Protein AF-A0A803MM79-F1 (afdb_monomer_lite)

pLDDT: mean 75.88, std 15.66, range [36.75, 95.38]

Secondary structure (DSSP, 8-state):
-EEE--THHHHHHTTT--TT--EEEESPPEEEPPGGG--SS-SEEEEP-TT-EEEE---S-PPPPP-PPPGGG--TT--TT--EEEEEEEEEEPPPEEEE-TTS-EEEE-EEEEE-SS-SSPEEEE--TT---HHHHT-SSS-EEEEEEEEEEE-BTBSEEE--TT-EEESS--SHHHHHHHHHHHHTHHHHHHHHHHHHHHHS--S------HHHHHHHHSS--HHHHHHHHTTS---EEE-----B-TTS-B---EEEE-

Sequence (262 aa):
MKGTLFENQIKEYGDIFQKDNVYQISNAPLEPVNPKYKDRDGECSIRFGGRTMVQPVTTEIVPNKVHYVPLASVSYESDPDDRYDILGLVLFISDIITITTEHGIEHPVRDISVIDHSANDCLYMDDLTKNKDSKLLSWKTEPVIAGFLGLRVATNRGFTLSSNLSTSIDTNPTGEEFIVFQDWVMANQTELESKIIQLLNTKNPTAEKSILTIEQVINRKGTLDFGSIARVLSSNDFYVAVGPSYILTKKQVLSWVLKDVS

Foldseek 3Di:
DAEDADDVRCVVCVVVDDPFFDKDKPPWDWDADDPVPDLDDDGIYTYDDPVIDIDTDDDPDGPPDDDADAPVPDDLPDDQSDFHKHWWKWLDKADW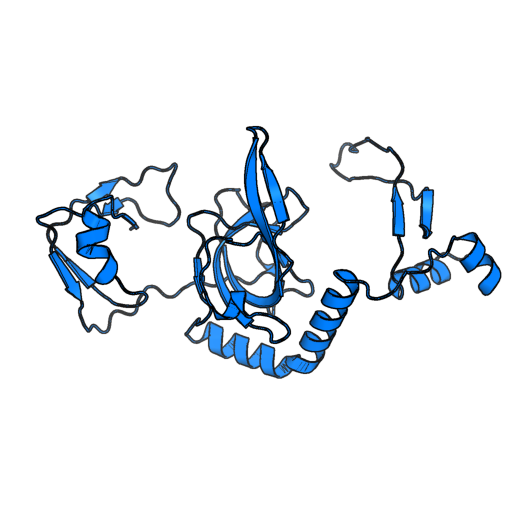DWDADPVRDIDTWIWTWTHFPRDPGTAIEIDDPVDPDVCVVPDDGDIFTKIKTGWGFDCPPHTHTYDDPPIDIGRDDDDDVVVVRVVVCVVCVVVSSVVSVVVCCVNPVPDPPDQQWPVNVCVPPPDDDPVVVVVDVVVDDKDFDWDPDPDCDPVSDDDTDGPTID

InterPro domains:
  IPR012340 Nucleic acid-binding, OB-fold [G3DSA:2.40.50.140] (1-59)
  IPR012340 Nucleic acid-binding, OB-fold [G3DSA:2.40.50.140] (60-196)
  IPR012340 Nucleic acid-binding, OB-fold [SSF50249] (67-188)

Radius of gyration: 24.01 Å; chains: 1; bounding box: 65×35×63 Å

Structure (mmCIF, N/CA/C/O backbone):
data_AF-A0A803MM79-F1
#
_entry.id   AF-A0A803MM79-F1
#
loop_
_atom_site.group_PDB
_atom_site.id
_atom_site.type_symbol
_atom_site.label_atom_id
_atom_site.label_alt_id
_atom_site.label_comp_id
_atom_site.label_asym_id
_atom_site.label_entity_id
_atom_site.label_seq_id
_atom_site.pdbx_PDB_ins_code
_atom_site.Cartn_x
_atom_site.Cartn_y
_atom_site.Cartn_z
_atom_site.occupancy
_atom_site.B_iso_or_equiv
_atom_site.auth_seq_id
_atom_site.auth_comp_id
_atom_site.auth_asym_id
_atom_site.auth_atom_id
_atom_site.pdbx_PDB_model_num
ATOM 1 N N . MET A 1 1 ? 10.712 7.213 -14.900 1.00 72.88 1 MET A N 1
ATOM 2 C CA . MET A 1 1 ? 10.859 6.329 -16.088 1.00 72.88 1 MET A CA 1
ATOM 3 C C . MET A 1 1 ? 10.417 4.926 -15.693 1.00 72.88 1 MET A C 1
ATOM 5 O O . MET A 1 1 ? 10.753 4.505 -14.593 1.00 72.88 1 MET A O 1
ATOM 9 N N . LYS A 1 2 ? 9.652 4.226 -16.539 1.00 78.94 2 LYS A N 1
ATOM 10 C CA . LYS A 1 2 ? 9.082 2.894 -16.246 1.00 78.94 2 LYS A CA 1
ATOM 11 C C . LYS A 1 2 ? 9.658 1.834 -17.184 1.00 78.94 2 LYS A C 1
ATOM 13 O O . LYS A 1 2 ? 9.694 2.062 -18.384 1.00 78.94 2 LYS A O 1
ATOM 18 N N . GLY A 1 3 ? 10.081 0.682 -16.671 1.00 82.75 3 GLY A N 1
ATOM 19 C CA . GLY A 1 3 ? 10.447 -0.480 -17.492 1.00 82.75 3 GLY A CA 1
ATOM 20 C C . GLY A 1 3 ? 9.309 -1.495 -17.534 1.00 82.75 3 GLY A C 1
ATOM 21 O O . GLY A 1 3 ? 8.605 -1.669 -16.540 1.00 82.75 3 GLY A O 1
ATOM 22 N N . THR A 1 4 ? 9.084 -2.162 -18.665 1.00 81.88 4 THR A N 1
ATOM 23 C CA . THR A 1 4 ? 8.097 -3.253 -18.747 1.00 81.88 4 THR A CA 1
ATOM 24 C C . THR A 1 4 ? 8.653 -4.415 -19.561 1.00 81.88 4 THR A C 1
ATOM 26 O O . THR A 1 4 ? 9.202 -4.211 -20.641 1.00 81.88 4 THR A O 1
ATOM 29 N N . LEU A 1 5 ? 8.513 -5.627 -19.019 1.00 84.81 5 LEU A N 1
ATOM 30 C CA . LEU A 1 5 ? 8.921 -6.880 -19.651 1.00 84.81 5 LEU A CA 1
ATOM 31 C C . LEU A 1 5 ? 7.683 -7.633 -20.142 1.00 84.81 5 LEU A C 1
ATOM 33 O O . LEU A 1 5 ? 6.706 -7.765 -19.406 1.00 84.81 5 LEU A O 1
ATOM 37 N N . PHE A 1 6 ? 7.743 -8.161 -21.361 1.00 83.12 6 PHE A N 1
ATOM 38 C CA . PHE A 1 6 ? 6.670 -8.943 -21.975 1.00 83.12 6 PHE A CA 1
ATOM 39 C C . PHE A 1 6 ? 7.152 -10.343 -22.355 1.00 83.12 6 PHE A C 1
ATOM 41 O O . PHE A 1 6 ? 8.256 -10.504 -22.868 1.00 83.12 6 PHE A O 1
ATOM 48 N N . GLU A 1 7 ? 6.304 -11.349 -22.134 1.00 87.81 7 GLU A N 1
ATOM 49 C CA . GLU A 1 7 ? 6.454 -12.717 -22.652 1.00 87.81 7 GLU A CA 1
ATOM 50 C C . GLU A 1 7 ? 7.871 -13.312 -22.506 1.00 87.81 7 GLU A C 1
ATOM 52 O O . GLU A 1 7 ? 8.287 -13.702 -21.414 1.00 87.81 7 GLU A O 1
ATOM 57 N N . ASN A 1 8 ? 8.617 -13.405 -23.610 1.00 85.56 8 ASN A N 1
ATOM 58 C CA . ASN A 1 8 ? 9.969 -13.951 -23.668 1.00 85.56 8 ASN A CA 1
ATOM 59 C C . ASN A 1 8 ? 10.974 -13.139 -22.839 1.00 85.56 8 ASN A C 1
ATOM 61 O O . ASN A 1 8 ? 11.875 -13.726 -22.249 1.00 85.56 8 ASN A O 1
ATOM 65 N N . GLN A 1 9 ? 10.780 -11.827 -22.719 1.00 84.44 9 GLN A N 1
ATOM 66 C CA . GLN A 1 9 ? 11.635 -10.946 -21.920 1.00 84.44 9 GLN A CA 1
ATOM 67 C C . GLN A 1 9 ? 11.520 -11.251 -20.425 1.00 84.44 9 GLN A C 1
ATOM 69 O O . GLN A 1 9 ? 12.486 -11.086 -19.692 1.00 84.44 9 GLN A O 1
ATOM 74 N N . ILE A 1 10 ? 10.358 -11.724 -19.959 1.00 85.94 10 ILE A N 1
ATOM 75 C CA . ILE A 1 10 ? 10.185 -12.137 -18.559 1.00 85.94 10 ILE A CA 1
ATOM 76 C C . ILE A 1 10 ? 11.062 -13.357 -18.274 1.00 85.94 10 ILE A C 1
ATOM 78 O O . ILE A 1 10 ? 11.706 -13.417 -17.237 1.00 85.94 10 ILE A O 1
ATOM 82 N N . LYS A 1 11 ? 11.131 -14.311 -19.210 1.00 84.50 11 LYS A N 1
ATOM 83 C CA . LYS A 1 11 ? 11.992 -15.494 -19.064 1.00 84.50 11 LYS A CA 1
ATOM 84 C C . LYS A 1 11 ? 13.478 -15.144 -19.122 1.00 84.50 11 LYS A C 1
ATOM 86 O O . LYS A 1 11 ? 14.277 -15.808 -18.481 1.00 84.50 11 LYS A O 1
ATOM 91 N N . GLU A 1 12 ? 13.839 -14.141 -19.916 1.00 85.50 12 GLU A N 1
ATOM 92 C CA . GLU A 1 12 ? 15.232 -13.741 -20.131 1.00 85.50 12 GLU A CA 1
ATOM 93 C C . GLU A 1 12 ? 15.771 -12.836 -19.014 1.00 85.50 12 GLU A C 1
ATOM 95 O O . GLU A 1 12 ? 16.901 -13.015 -18.569 1.00 85.50 12 GLU A O 1
ATOM 100 N N . TYR A 1 13 ? 14.962 -11.886 -18.537 1.00 85.44 13 TYR A N 1
ATOM 101 C CA . TYR A 1 13 ? 15.395 -10.851 -17.593 1.00 85.44 13 TYR A CA 1
ATOM 102 C C . TYR A 1 13 ? 14.719 -10.926 -16.219 1.00 85.44 13 TYR A C 1
ATOM 104 O O . TYR A 1 13 ? 15.138 -10.214 -15.307 1.00 85.44 13 TYR A O 1
ATOM 112 N N . GLY A 1 14 ? 13.679 -11.746 -16.047 1.00 82.31 14 GLY A N 1
ATOM 113 C CA . GLY A 1 14 ? 12.864 -11.767 -14.828 1.00 82.31 14 GLY A CA 1
ATOM 114 C C . GLY A 1 14 ? 13.661 -12.083 -13.566 1.00 82.31 14 GLY A C 1
ATOM 115 O O . GLY A 1 14 ? 13.472 -11.417 -12.555 1.00 82.31 14 GLY A O 1
ATOM 116 N N . ASP A 1 15 ? 14.605 -13.020 -13.651 1.00 85.00 15 ASP A N 1
ATOM 117 C CA . ASP A 1 15 ? 15.450 -13.412 -12.513 1.00 85.00 15 ASP A CA 1
ATOM 118 C C . ASP A 1 15 ? 16.635 -12.453 -12.283 1.00 85.00 15 ASP A C 1
ATOM 120 O O . ASP A 1 15 ? 17.291 -12.503 -11.241 1.00 85.00 15 ASP A O 1
ATOM 124 N N . ILE A 1 16 ? 16.926 -11.574 -13.252 1.00 86.81 16 ILE A N 1
ATOM 125 C CA . ILE A 1 16 ? 18.037 -10.615 -13.178 1.00 86.81 16 ILE A CA 1
ATOM 126 C C . ILE A 1 16 ? 17.652 -9.426 -12.302 1.00 86.81 16 ILE A C 1
ATOM 128 O O . ILE A 1 16 ? 18.465 -8.969 -11.495 1.00 86.81 16 ILE A O 1
ATOM 132 N N . PHE A 1 17 ? 16.431 -8.912 -12.469 1.00 86.88 17 PHE A N 1
ATOM 133 C CA . PHE A 1 17 ? 15.947 -7.751 -11.732 1.00 86.88 17 PHE A CA 1
ATOM 134 C C . PHE A 1 17 ? 15.503 -8.138 -10.325 1.00 86.88 17 PHE A C 1
ATOM 136 O O . PHE A 1 17 ? 14.485 -8.791 -10.118 1.00 86.88 17 PHE A O 1
ATOM 143 N N . GLN A 1 18 ? 16.263 -7.669 -9.347 1.00 82.75 18 GLN A N 1
ATOM 144 C CA . GLN A 1 18 ? 15.988 -7.802 -7.930 1.00 82.75 18 GLN A CA 1
ATOM 145 C C . GLN A 1 18 ? 15.703 -6.417 -7.362 1.00 82.75 18 GLN A C 1
ATOM 147 O O . GLN A 1 18 ? 16.264 -5.411 -7.806 1.00 82.75 18 GLN A O 1
ATOM 152 N N . LYS A 1 19 ? 14.795 -6.378 -6.388 1.00 76.31 19 LYS A N 1
ATOM 153 C CA . LYS A 1 19 ? 14.423 -5.151 -5.689 1.00 76.31 19 LYS A CA 1
ATOM 154 C C . LYS A 1 19 ? 15.668 -4.508 -5.058 1.00 76.31 19 LYS A C 1
ATOM 156 O O . LYS A 1 19 ? 16.557 -5.219 -4.603 1.00 76.31 19 LYS A O 1
ATOM 161 N N . ASP A 1 20 ? 15.713 -3.177 -5.067 1.00 74.50 20 ASP A N 1
ATOM 162 C CA . ASP A 1 20 ? 16.748 -2.330 -4.449 1.00 74.50 20 ASP A CA 1
ATOM 163 C C . ASP A 1 20 ? 18.176 -2.476 -5.015 1.00 74.50 20 ASP A C 1
ATOM 165 O O . ASP A 1 20 ? 19.094 -1.790 -4.568 1.00 74.50 20 ASP A O 1
ATOM 169 N N . ASN A 1 21 ? 18.363 -3.282 -6.064 1.00 81.75 21 ASN A N 1
ATOM 170 C CA . ASN A 1 21 ? 19.621 -3.366 -6.796 1.00 81.75 21 ASN A CA 1
ATOM 171 C C . ASN A 1 21 ? 19.707 -2.311 -7.906 1.00 81.75 21 ASN A C 1
ATOM 173 O O . ASN A 1 21 ? 18.706 -1.906 -8.504 1.00 81.75 21 ASN A O 1
ATOM 177 N N . VAL A 1 22 ? 20.936 -1.910 -8.232 1.00 86.00 22 VAL A N 1
ATOM 178 C CA . VAL A 1 22 ? 21.214 -0.954 -9.307 1.00 86.00 22 VAL A CA 1
ATOM 179 C C . VAL A 1 22 ? 21.754 -1.679 -10.533 1.00 86.00 22 VAL A C 1
ATOM 181 O O . VAL A 1 22 ? 22.619 -2.551 -10.436 1.00 86.00 22 VAL A O 1
ATOM 184 N N . TYR A 1 23 ? 21.241 -1.300 -11.703 1.00 88.81 23 TYR A N 1
ATOM 185 C CA . TYR A 1 23 ? 21.572 -1.931 -12.975 1.00 88.81 23 TYR A CA 1
ATOM 186 C C . TYR A 1 23 ? 22.032 -0.898 -13.995 1.00 88.81 23 TYR A C 1
ATOM 188 O O . TYR A 1 23 ? 21.379 0.126 -14.202 1.00 88.81 23 TYR A O 1
ATOM 196 N N . GLN A 1 24 ? 23.115 -1.209 -14.699 1.00 89.44 24 GLN A N 1
ATOM 197 C CA . GLN A 1 24 ? 23.455 -0.546 -15.946 1.00 89.44 24 GLN A CA 1
ATOM 198 C C . GLN A 1 24 ? 22.663 -1.204 -17.076 1.00 89.44 24 GLN A C 1
ATOM 200 O O . GLN A 1 24 ? 22.817 -2.394 -17.355 1.00 89.44 24 GLN A O 1
ATOM 205 N N . ILE A 1 25 ? 21.817 -0.411 -17.733 1.00 90.38 25 ILE A N 1
ATOM 206 C CA . ILE A 1 25 ? 21.012 -0.838 -18.879 1.00 90.38 25 ILE A CA 1
ATOM 207 C C . ILE A 1 25 ? 21.552 -0.141 -20.129 1.00 90.38 25 ILE A C 1
ATOM 209 O O . ILE A 1 25 ? 21.710 1.077 -20.152 1.00 90.38 25 ILE A O 1
ATOM 213 N N . SER A 1 26 ? 21.861 -0.907 -21.173 1.00 91.88 26 SER A N 1
ATOM 214 C CA . SER A 1 26 ? 22.383 -0.402 -22.450 1.00 91.88 26 SER A CA 1
ATOM 215 C C . SER A 1 26 ? 21.581 -0.949 -23.626 1.00 91.88 26 SER A C 1
ATOM 217 O O . SER A 1 26 ? 21.074 -2.067 -23.568 1.00 91.88 26 SER A O 1
ATOM 219 N N . ASN A 1 27 ? 21.492 -0.177 -24.715 1.00 91.56 27 ASN A N 1
ATOM 220 C CA . ASN A 1 27 ? 20.797 -0.556 -25.956 1.00 91.56 27 ASN A CA 1
ATOM 221 C C . ASN A 1 27 ? 19.306 -0.911 -25.767 1.00 91.56 27 ASN A C 1
ATOM 223 O O . ASN A 1 27 ? 18.778 -1.795 -26.446 1.00 91.56 27 ASN A O 1
ATOM 227 N N . ALA A 1 28 ? 18.626 -0.243 -24.834 1.00 90.38 28 ALA A N 1
ATOM 228 C CA . ALA A 1 28 ? 17.188 -0.380 -24.625 1.00 90.38 28 ALA A CA 1
ATOM 229 C C . ALA A 1 28 ? 16.444 0.802 -25.277 1.00 90.38 28 ALA A C 1
ATOM 231 O O . ALA A 1 28 ? 16.739 1.951 -24.935 1.00 90.38 28 ALA A O 1
ATOM 232 N N . PRO A 1 29 ? 15.518 0.567 -26.225 1.00 87.00 29 PRO A N 1
ATOM 233 C CA . PRO A 1 29 ? 14.700 1.630 -26.799 1.00 87.00 29 PRO A CA 1
ATOM 234 C C . PRO A 1 29 ? 13.832 2.329 -25.745 1.00 87.00 29 PRO A C 1
ATOM 236 O O . PRO A 1 29 ? 13.281 1.678 -24.854 1.00 87.00 29 PRO A O 1
ATOM 239 N N . LEU A 1 30 ? 13.673 3.647 -25.895 1.00 89.31 30 LEU A N 1
ATOM 240 C CA . LEU A 1 30 ? 12.737 4.450 -25.111 1.00 89.31 30 LEU A CA 1
ATOM 241 C C . LEU A 1 30 ? 11.459 4.710 -25.914 1.00 89.31 30 LEU A C 1
ATOM 243 O O . LEU A 1 30 ? 11.523 5.084 -27.084 1.00 89.31 30 LEU A O 1
ATOM 247 N N . GLU A 1 31 ? 10.307 4.555 -25.269 1.00 87.81 31 GLU A N 1
ATOM 248 C CA . GLU A 1 31 ? 8.981 4.824 -25.834 1.00 87.81 31 GLU A CA 1
ATOM 249 C C . GLU A 1 31 ? 8.212 5.804 -24.934 1.00 87.81 31 GLU A C 1
ATOM 251 O O . GLU A 1 31 ? 8.363 5.746 -23.709 1.00 87.81 31 GLU A O 1
ATOM 256 N N . PRO A 1 32 ? 7.381 6.707 -25.485 1.00 85.69 32 PRO A N 1
ATOM 257 C CA . PRO A 1 32 ? 6.570 7.608 -24.672 1.00 85.69 32 PRO A CA 1
ATOM 258 C C . PRO A 1 32 ? 5.604 6.819 -23.781 1.00 85.69 32 PRO A C 1
ATOM 260 O O . PRO A 1 32 ? 5.007 5.830 -24.213 1.00 85.69 32 PRO A O 1
ATOM 263 N N . VAL A 1 33 ? 5.438 7.253 -22.529 1.00 83.31 33 VAL A N 1
ATOM 264 C CA . VAL A 1 33 ? 4.486 6.607 -21.613 1.00 83.31 33 VAL A CA 1
ATOM 265 C C . VAL A 1 33 ? 3.067 6.880 -22.097 1.00 83.31 33 VAL A C 1
ATOM 267 O O . VAL A 1 33 ? 2.679 8.029 -22.291 1.00 83.31 33 VAL A O 1
ATOM 270 N N . ASN A 1 34 ? 2.266 5.826 -22.254 1.00 80.62 34 ASN A N 1
ATOM 271 C CA . ASN A 1 34 ? 0.838 5.987 -22.495 1.00 80.62 34 ASN A CA 1
ATOM 272 C C . ASN A 1 34 ? 0.182 6.600 -21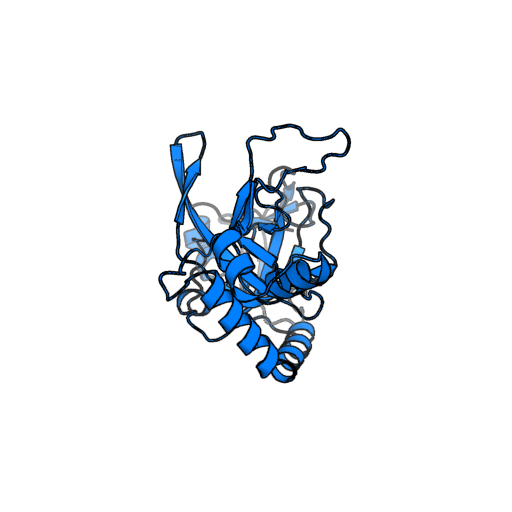.241 1.00 80.62 34 ASN A C 1
ATOM 274 O O . ASN A 1 34 ? 0.209 5.945 -20.193 1.00 80.62 34 ASN A O 1
ATOM 278 N N . PRO A 1 35 ? -0.445 7.791 -21.330 1.00 79.12 35 PRO A N 1
ATOM 279 C CA . PRO A 1 35 ? -1.041 8.465 -20.176 1.00 79.12 35 PRO A CA 1
ATOM 280 C C . PRO A 1 35 ? -2.038 7.593 -19.406 1.00 79.12 35 PRO A C 1
ATOM 282 O O . PRO A 1 35 ? -2.100 7.667 -18.186 1.00 79.12 35 PRO A O 1
ATOM 285 N N . LYS A 1 36 ? -2.751 6.692 -20.098 1.00 73.75 36 LYS A N 1
ATOM 286 C CA . LYS A 1 36 ? -3.722 5.768 -19.491 1.00 73.75 36 LYS A CA 1
ATOM 287 C C . LYS A 1 36 ? -3.093 4.765 -18.513 1.00 73.75 36 LYS A C 1
ATOM 289 O O . LYS A 1 36 ? -3.786 4.239 -17.649 1.00 73.75 36 LYS A O 1
ATOM 294 N N . TYR A 1 37 ? -1.805 4.463 -18.673 1.00 72.06 37 TYR A N 1
ATOM 295 C CA . TYR A 1 37 ? -1.073 3.478 -17.868 1.00 72.06 37 TYR A CA 1
ATOM 296 C C . TYR A 1 37 ? 0.082 4.108 -17.076 1.00 72.06 37 TYR A C 1
ATOM 298 O O . TYR A 1 37 ? 0.968 3.386 -16.599 1.00 72.06 37 TYR A O 1
ATOM 306 N N . LYS A 1 38 ? 0.089 5.444 -16.965 1.00 73.56 38 LYS A N 1
ATOM 307 C CA . LYS A 1 38 ? 1.055 6.192 -16.165 1.00 73.56 38 LYS A CA 1
ATOM 308 C C . LYS A 1 38 ? 0.701 6.020 -14.686 1.00 73.56 38 LYS A C 1
ATOM 310 O O . LYS A 1 38 ? -0.393 6.359 -14.254 1.00 73.56 38 LYS A O 1
ATOM 315 N N . ASP A 1 39 ? 1.630 5.461 -13.928 1.00 70.25 39 ASP A N 1
ATOM 316 C CA . ASP A 1 39 ? 1.526 5.213 -12.485 1.00 70.25 39 ASP A CA 1
ATOM 317 C C . ASP A 1 39 ? 2.558 6.004 -11.671 1.00 70.25 39 ASP A C 1
ATOM 319 O O . ASP A 1 39 ? 2.413 6.134 -10.460 1.00 70.25 39 ASP A O 1
ATOM 323 N N . ARG A 1 40 ? 3.589 6.547 -12.327 1.00 69.62 40 ARG A N 1
ATOM 324 C CA . ARG A 1 40 ? 4.622 7.401 -11.735 1.00 69.62 40 ARG A CA 1
ATOM 325 C C . ARG A 1 40 ? 5.057 8.484 -12.706 1.00 69.62 40 ARG A C 1
ATOM 327 O O . ARG A 1 40 ? 4.860 8.369 -13.919 1.00 69.62 40 ARG A O 1
ATOM 334 N N . ASP A 1 41 ? 5.716 9.509 -12.179 1.00 68.69 41 ASP A N 1
ATOM 335 C CA . ASP A 1 41 ? 6.294 10.552 -13.011 1.00 68.69 41 ASP A CA 1
ATOM 336 C C . ASP A 1 41 ? 7.422 10.048 -13.919 1.00 68.69 41 ASP A C 1
ATOM 338 O O . ASP A 1 41 ? 8.272 9.211 -13.584 1.00 68.69 41 ASP A O 1
ATOM 342 N N . GLY A 1 42 ? 7.372 10.539 -15.152 1.00 72.44 42 GLY A N 1
ATOM 343 C CA . GLY A 1 42 ? 8.232 10.111 -16.239 1.00 72.44 42 GLY A CA 1
ATOM 344 C C . GLY A 1 42 ? 7.549 10.266 -17.589 1.00 72.44 42 GLY A C 1
ATOM 345 O O . GLY A 1 42 ? 6.379 9.930 -17.756 1.00 72.44 42 GLY A O 1
ATOM 346 N N . GLU A 1 43 ? 8.313 10.762 -18.554 1.00 76.81 43 GLU A N 1
ATOM 347 C CA . GLU A 1 43 ? 7.843 11.011 -19.922 1.00 76.81 43 GLU A CA 1
ATOM 348 C C . GLU A 1 43 ? 8.046 9.793 -20.833 1.00 76.81 43 GLU A C 1
ATOM 350 O O . GLU A 1 43 ? 7.357 9.623 -21.838 1.00 76.81 43 GLU A O 1
ATOM 355 N N . CYS A 1 44 ? 8.974 8.910 -20.461 1.00 81.31 44 CYS A N 1
ATOM 356 C CA . CYS A 1 44 ? 9.356 7.745 -21.245 1.00 81.31 44 CYS A CA 1
ATOM 357 C C . CYS A 1 44 ? 9.396 6.448 -20.423 1.00 81.31 44 CYS A C 1
ATOM 359 O O . CYS A 1 44 ? 9.552 6.428 -19.193 1.00 81.31 44 CYS A O 1
ATOM 361 N N . SER A 1 45 ? 9.244 5.351 -21.156 1.00 83.75 45 SER A N 1
ATOM 362 C CA . SER A 1 45 ? 9.329 3.970 -20.712 1.00 83.75 45 SER A CA 1
ATOM 363 C C . SER A 1 4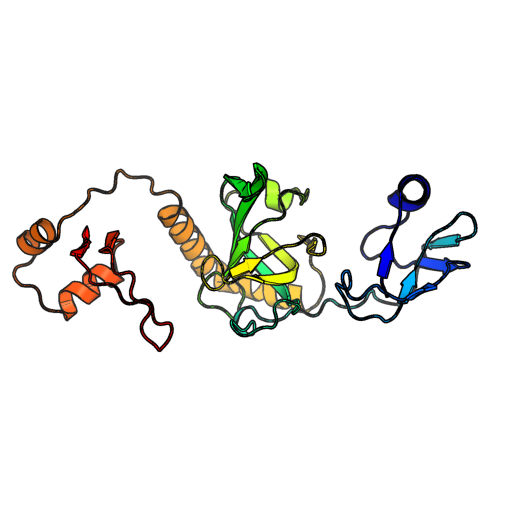5 ? 10.417 3.228 -21.482 1.00 83.75 45 SER A C 1
ATOM 365 O O . SER A 1 45 ? 10.723 3.577 -22.620 1.00 83.75 45 SER A O 1
ATOM 367 N N . ILE A 1 46 ? 11.017 2.221 -20.852 1.00 87.56 46 ILE A N 1
ATOM 368 C CA . ILE A 1 46 ? 12.038 1.366 -21.454 1.00 87.56 46 ILE A CA 1
ATOM 369 C C . ILE A 1 46 ? 11.369 0.103 -21.987 1.00 87.56 46 ILE A C 1
ATOM 371 O O . ILE A 1 46 ? 10.673 -0.596 -21.242 1.00 87.56 46 ILE A O 1
ATOM 375 N N . ARG A 1 47 ? 11.658 -0.229 -23.247 1.00 84.81 47 ARG A N 1
ATOM 376 C CA . ARG A 1 47 ? 11.374 -1.542 -23.824 1.00 84.81 47 ARG A CA 1
ATOM 377 C C . ARG A 1 47 ? 12.648 -2.382 -23.829 1.00 84.81 47 ARG A C 1
ATOM 379 O O . ARG A 1 47 ? 13.701 -1.928 -24.265 1.00 84.81 47 ARG A O 1
ATOM 386 N N . PHE A 1 48 ? 12.540 -3.623 -23.379 1.00 86.44 48 PHE A N 1
ATOM 387 C CA . PHE A 1 48 ? 13.636 -4.586 -23.430 1.00 86.44 48 PHE A CA 1
ATOM 388 C C . PHE A 1 48 ? 13.558 -5.384 -24.733 1.00 86.44 48 PHE A C 1
ATOM 390 O O . PHE A 1 48 ? 12.478 -5.598 -25.276 1.00 86.44 48 PHE A O 1
ATOM 397 N N . GLY A 1 49 ? 14.686 -5.807 -25.284 1.00 82.88 49 GLY A N 1
ATOM 398 C CA . GLY A 1 49 ? 14.721 -6.652 -26.477 1.00 82.88 49 GLY A CA 1
ATOM 399 C C . GLY A 1 49 ? 16.062 -7.358 -26.603 1.00 82.88 49 GLY A C 1
ATOM 400 O O . GLY A 1 49 ? 16.968 -7.074 -25.835 1.00 82.88 49 GLY A O 1
ATOM 401 N N . GLY A 1 50 ? 16.237 -8.221 -27.607 1.00 81.00 50 GLY A N 1
ATOM 402 C CA . GLY A 1 50 ? 17.422 -9.096 -27.707 1.00 81.00 50 GLY A CA 1
ATOM 403 C C . GLY A 1 50 ? 18.783 -8.403 -27.903 1.00 81.00 50 GLY A C 1
ATOM 404 O O . GLY A 1 50 ? 19.799 -9.072 -28.046 1.00 81.00 50 GLY A O 1
ATOM 405 N N . ARG A 1 51 ? 18.828 -7.067 -27.959 1.00 85.62 51 ARG A N 1
ATOM 406 C CA . ARG A 1 51 ? 20.068 -6.267 -27.953 1.00 85.62 51 ARG A CA 1
ATOM 407 C C . ARG A 1 51 ? 20.300 -5.527 -26.639 1.00 85.62 51 ARG A C 1
ATOM 409 O O . ARG A 1 51 ? 21.373 -4.953 -26.460 1.00 85.62 51 ARG A O 1
ATOM 416 N N . THR A 1 52 ? 19.303 -5.504 -25.761 1.00 90.06 52 THR A N 1
ATOM 417 C CA . THR A 1 52 ? 19.369 -4.836 -24.471 1.00 90.06 52 THR A CA 1
ATOM 418 C C . THR A 1 52 ? 20.303 -5.609 -23.557 1.00 90.06 52 THR A C 1
ATOM 420 O O . THR A 1 52 ? 20.128 -6.802 -23.320 1.00 90.06 52 THR A O 1
ATOM 423 N N . MET A 1 53 ? 21.301 -4.911 -23.034 1.00 88.06 53 MET A N 1
ATOM 424 C CA . MET A 1 53 ? 22.240 -5.458 -22.070 1.00 88.06 53 MET A CA 1
ATOM 425 C C . MET A 1 53 ? 21.885 -4.916 -20.690 1.00 88.06 53 MET A C 1
ATOM 427 O O . MET A 1 53 ? 21.745 -3.704 -20.526 1.00 88.06 53 MET A O 1
ATOM 431 N N . VAL A 1 54 ? 21.733 -5.814 -19.719 1.00 90.31 54 VAL A N 1
ATOM 432 C CA . VAL A 1 54 ? 21.441 -5.491 -18.319 1.00 90.31 54 VAL A CA 1
ATOM 433 C C . VAL A 1 54 ? 22.546 -6.097 -17.469 1.00 90.31 54 VAL A C 1
ATOM 435 O O . VAL A 1 54 ? 22.792 -7.299 -17.552 1.00 90.31 54 VAL A O 1
ATOM 438 N N . GLN A 1 55 ? 23.225 -5.274 -16.676 1.00 88.31 55 GLN A N 1
ATOM 439 C CA . GLN A 1 55 ? 24.286 -5.720 -15.776 1.00 88.31 55 GLN A CA 1
ATOM 440 C C . GLN A 1 55 ? 24.081 -5.108 -14.388 1.00 88.31 55 GLN A C 1
ATOM 442 O O . GLN A 1 55 ? 23.855 -3.899 -14.305 1.00 88.31 55 GLN A O 1
ATOM 447 N N . PRO A 1 56 ? 24.138 -5.898 -13.301 1.00 86.44 56 PRO A N 1
ATOM 448 C CA . PRO A 1 56 ? 24.130 -5.350 -11.952 1.00 86.44 56 PRO A CA 1
ATOM 449 C C . PRO A 1 56 ? 25.420 -4.561 -11.713 1.00 86.44 56 PRO A C 1
ATOM 451 O O . PRO A 1 56 ? 26.499 -4.978 -12.140 1.00 86.44 56 PRO A O 1
ATOM 454 N N . VAL A 1 57 ? 25.313 -3.424 -11.034 1.00 86.88 57 VAL A N 1
ATOM 455 C CA . VAL A 1 57 ? 26.453 -2.558 -10.726 1.00 86.88 57 VAL A CA 1
ATOM 456 C C . VAL A 1 57 ? 26.437 -2.206 -9.250 1.00 86.88 57 VAL A C 1
ATOM 458 O O . VAL A 1 57 ? 25.423 -1.764 -8.716 1.00 86.88 57 VAL A O 1
ATOM 461 N N . THR A 1 58 ? 27.589 -2.346 -8.602 1.00 79.75 58 THR A N 1
ATOM 462 C CA . THR A 1 58 ? 27.813 -1.784 -7.270 1.00 79.75 58 THR A CA 1
ATOM 463 C C . THR A 1 58 ? 28.158 -0.312 -7.435 1.00 79.75 58 THR A C 1
ATOM 465 O O . THR A 1 58 ? 29.205 0.032 -7.979 1.00 79.75 58 THR A O 1
ATOM 468 N N . THR A 1 59 ? 27.261 0.566 -7.008 1.00 73.56 59 THR A N 1
ATOM 469 C CA . THR A 1 59 ? 27.429 2.015 -7.120 1.00 73.56 59 THR A CA 1
ATOM 470 C C . THR A 1 59 ? 26.958 2.698 -5.843 1.00 73.56 59 THR A C 1
ATOM 472 O O . THR A 1 59 ? 26.166 2.136 -5.092 1.00 73.56 59 THR A O 1
ATOM 475 N N . GLU A 1 60 ? 27.450 3.911 -5.602 1.00 70.38 60 GLU A N 1
ATOM 476 C CA . GLU A 1 60 ? 26.974 4.791 -4.528 1.00 70.38 60 GLU A CA 1
ATOM 477 C C . GLU A 1 60 ? 25.604 5.413 -4.845 1.00 70.38 60 GLU A C 1
ATOM 479 O O . GLU A 1 60 ? 25.020 6.085 -3.996 1.00 70.38 60 GLU A O 1
ATOM 484 N N . ILE A 1 61 ? 25.078 5.211 -6.062 1.00 64.88 61 ILE A N 1
ATOM 485 C CA . ILE A 1 61 ? 23.730 5.650 -6.426 1.00 64.88 61 ILE A CA 1
ATOM 486 C C . ILE A 1 61 ? 22.730 4.856 -5.589 1.00 64.88 61 ILE A C 1
ATOM 488 O O . ILE A 1 61 ? 22.468 3.683 -5.844 1.00 64.88 61 ILE A O 1
ATOM 492 N N . VAL A 1 62 ? 22.157 5.520 -4.592 1.00 64.25 62 VAL A N 1
ATOM 493 C CA . VAL A 1 62 ? 21.072 4.968 -3.787 1.00 64.25 62 VAL A CA 1
ATOM 494 C C . VAL A 1 62 ? 19.802 4.958 -4.648 1.00 64.25 62 VAL A C 1
ATOM 496 O O . VAL A 1 62 ? 19.517 5.967 -5.305 1.00 64.25 62 VAL A O 1
ATOM 499 N N . PRO A 1 63 ? 19.036 3.850 -4.683 1.00 67.31 63 PRO A N 1
ATOM 500 C CA . PRO A 1 63 ? 17.710 3.834 -5.291 1.00 67.31 63 PRO A CA 1
ATOM 501 C C . PRO A 1 63 ? 16.871 5.022 -4.808 1.00 67.31 63 PRO A C 1
ATOM 503 O O . PRO A 1 63 ? 17.030 5.469 -3.672 1.00 67.31 63 PRO A O 1
ATOM 506 N N . ASN A 1 64 ? 15.981 5.540 -5.664 1.00 67.50 64 ASN A N 1
ATOM 507 C CA . ASN A 1 64 ? 15.116 6.662 -5.292 1.00 67.50 64 ASN A CA 1
ATOM 508 C C . ASN A 1 64 ? 14.453 6.386 -3.941 1.00 67.50 64 ASN A C 1
ATOM 510 O O . ASN A 1 64 ? 13.715 5.409 -3.799 1.00 67.50 64 ASN A O 1
ATOM 514 N N . LYS A 1 65 ? 14.730 7.261 -2.971 1.00 75.50 65 LYS A N 1
ATOM 515 C CA . LYS A 1 65 ? 14.125 7.190 -1.647 1.00 75.50 65 LYS A CA 1
ATOM 516 C C . LYS A 1 65 ? 12.607 7.270 -1.816 1.00 75.50 65 LYS A C 1
ATOM 518 O O . LYS A 1 65 ? 12.104 8.156 -2.505 1.00 75.50 65 LYS A O 1
ATOM 523 N N . VAL A 1 66 ? 11.895 6.325 -1.213 1.00 85.19 66 VAL A N 1
ATOM 524 C CA . VAL A 1 66 ? 10.435 6.386 -1.129 1.00 85.19 66 VAL A CA 1
ATOM 525 C C . VAL A 1 66 ? 10.053 7.596 -0.282 1.00 85.19 66 VAL A C 1
ATOM 527 O O . VAL A 1 66 ? 10.668 7.840 0.754 1.00 85.19 66 VAL A O 1
ATOM 530 N N . HIS A 1 67 ? 9.057 8.353 -0.732 1.00 88.19 67 HIS A N 1
ATOM 531 C CA . HIS A 1 67 ? 8.556 9.519 -0.016 1.00 88.19 67 HIS A CA 1
ATOM 532 C C . HIS A 1 67 ? 7.227 9.175 0.639 1.00 88.19 67 HIS A C 1
ATOM 534 O O . HIS A 1 67 ? 6.179 9.300 0.008 1.00 88.19 67 HIS A O 1
ATOM 540 N N . TYR A 1 68 ? 7.274 8.734 1.896 1.00 93.50 68 TYR A N 1
ATOM 541 C CA . TYR A 1 68 ? 6.054 8.428 2.626 1.00 93.50 68 TYR A CA 1
ATOM 542 C C . TYR A 1 68 ? 5.325 9.710 3.027 1.00 93.50 68 TYR A C 1
ATOM 544 O O . TYR A 1 68 ? 5.932 10.666 3.514 1.00 93.50 68 TYR A O 1
ATOM 552 N N . VAL A 1 69 ? 4.008 9.717 2.849 1.00 93.56 69 VAL A N 1
ATOM 553 C CA . VAL A 1 69 ? 3.134 10.773 3.356 1.00 93.56 69 VAL A CA 1
ATOM 554 C C . VAL A 1 69 ? 2.380 10.286 4.597 1.00 93.56 69 VAL A C 1
ATOM 556 O O . VAL A 1 69 ? 2.021 9.107 4.668 1.00 93.56 69 VAL A O 1
ATOM 559 N N . PRO A 1 70 ? 2.103 11.170 5.571 1.00 93.44 70 PRO A N 1
ATOM 560 C CA . PRO A 1 70 ? 1.256 10.824 6.707 1.00 93.44 70 PRO A CA 1
ATOM 561 C C . PRO A 1 70 ? -0.173 10.484 6.265 1.00 93.44 70 PRO A C 1
ATOM 563 O O . PRO A 1 70 ? -0.733 11.179 5.411 1.00 93.44 70 PRO A O 1
ATOM 566 N N . LEU A 1 71 ? -0.809 9.491 6.886 1.00 92.12 71 LEU A N 1
ATOM 567 C CA . LEU A 1 71 ? -2.207 9.119 6.629 1.00 92.12 71 LEU A CA 1
ATOM 568 C C . LEU A 1 71 ? -3.156 10.311 6.783 1.00 92.12 71 LEU A C 1
ATOM 570 O O . LEU A 1 71 ? -4.043 10.496 5.954 1.00 92.12 71 LEU A O 1
ATOM 574 N N . ALA A 1 72 ? -2.942 11.158 7.793 1.00 89.62 72 ALA A N 1
ATOM 575 C CA . ALA A 1 72 ? -3.767 12.342 8.031 1.00 89.62 72 ALA A CA 1
ATOM 576 C C . ALA A 1 72 ? -3.648 13.419 6.934 1.00 89.62 72 ALA A C 1
ATOM 578 O O . ALA A 1 72 ? -4.468 14.333 6.886 1.00 89.62 72 ALA A O 1
ATOM 579 N N . SER A 1 73 ? -2.630 13.338 6.069 1.00 89.75 73 SER A N 1
ATOM 580 C CA . SER A 1 73 ? -2.447 14.267 4.945 1.00 89.75 73 SER A CA 1
ATOM 581 C C . SER A 1 73 ? -3.202 13.851 3.680 1.00 89.75 73 SER A C 1
ATOM 583 O O . SER A 1 73 ? -3.346 14.656 2.760 1.00 89.75 73 SER A O 1
ATOM 585 N N . VAL A 1 74 ? -3.697 12.611 3.626 1.00 88.56 74 VAL A N 1
ATOM 586 C CA . VAL A 1 74 ? -4.480 12.120 2.492 1.00 88.56 74 VAL A CA 1
ATOM 587 C C . VAL A 1 74 ? -5.864 12.769 2.536 1.00 88.56 74 VAL A C 1
ATOM 589 O O . VAL A 1 74 ? -6.598 12.630 3.514 1.00 88.56 74 VAL A O 1
ATOM 592 N N . SER A 1 75 ? -6.226 13.488 1.473 1.00 84.31 75 SER A N 1
ATOM 593 C CA . SER A 1 75 ? -7.510 14.188 1.378 1.00 84.31 75 SER A CA 1
ATOM 594 C C . SER A 1 75 ? -8.606 13.288 0.810 1.00 84.31 75 SER A C 1
ATOM 596 O O . SER A 1 75 ? -8.367 12.456 -0.059 1.00 84.31 75 SER A O 1
ATOM 598 N N . TYR A 1 76 ? -9.851 13.486 1.243 1.00 78.62 76 TYR A N 1
ATOM 599 C CA . TYR A 1 76 ? -11.004 12.860 0.588 1.00 78.62 76 TYR A CA 1
ATOM 600 C C . TYR A 1 76 ? -11.334 13.511 -0.769 1.00 78.62 76 TYR A C 1
ATOM 602 O O . TYR A 1 76 ? -12.057 12.918 -1.565 1.00 78.62 76 TYR A O 1
ATOM 610 N N . GLU A 1 77 ? -10.822 14.722 -1.023 1.00 81.44 77 GLU A N 1
ATOM 611 C CA . GLU A 1 77 ? -10.995 15.479 -2.276 1.00 81.44 77 GLU A CA 1
ATOM 612 C C . GLU A 1 77 ? -9.866 15.233 -3.281 1.00 81.44 77 GLU A C 1
ATOM 614 O O . GLU A 1 77 ? -9.777 15.932 -4.289 1.00 81.44 77 GLU A O 1
ATOM 619 N N . SER A 1 78 ? -8.986 14.273 -2.993 1.00 82.00 78 SER A N 1
ATOM 620 C CA . SER A 1 78 ? -7.893 13.898 -3.882 1.00 82.00 78 SER A CA 1
ATOM 621 C C . SER A 1 78 ? -8.398 13.505 -5.264 1.00 82.00 78 SER A C 1
ATOM 623 O O . SER A 1 78 ? -9.468 12.900 -5.408 1.00 82.00 78 SER A O 1
ATOM 625 N N . ASP A 1 79 ? -7.602 13.822 -6.283 1.00 82.69 79 ASP A N 1
ATOM 626 C CA . ASP A 1 79 ? -7.894 13.375 -7.634 1.00 82.69 79 ASP A CA 1
ATOM 627 C C . ASP A 1 79 ? -7.872 11.840 -7.644 1.00 82.69 79 ASP A C 1
ATOM 629 O O . ASP A 1 79 ? -7.012 11.232 -6.994 1.00 82.69 79 ASP A O 1
ATOM 633 N N . PRO A 1 80 ? -8.787 11.167 -8.365 1.00 76.31 80 PRO A N 1
ATOM 634 C CA . PRO A 1 80 ? -8.709 9.728 -8.522 1.00 76.31 80 PRO A CA 1
ATOM 635 C C . PRO A 1 80 ? -7.305 9.276 -8.922 1.00 76.31 80 PRO A C 1
ATOM 637 O O . PRO A 1 80 ? -6.872 8.216 -8.478 1.00 76.31 80 PRO A O 1
ATOM 640 N N . ASP A 1 81 ? -6.602 10.019 -9.773 1.00 78.94 81 ASP A N 1
ATOM 641 C CA . ASP A 1 81 ? -5.272 9.689 -10.271 1.00 78.94 81 ASP A CA 1
ATOM 642 C C . ASP A 1 81 ? -4.126 10.015 -9.306 1.00 78.94 81 ASP A C 1
ATOM 644 O O . ASP A 1 81 ? -3.001 9.574 -9.560 1.00 78.94 81 ASP A O 1
ATOM 648 N N . ASP A 1 82 ? -4.411 10.622 -8.155 1.00 86.06 82 ASP A N 1
ATOM 649 C CA . ASP A 1 82 ? -3.425 10.789 -7.095 1.00 86.06 82 ASP A CA 1
ATOM 650 C C . ASP A 1 82 ? -2.960 9.432 -6.552 1.00 86.06 82 ASP A C 1
ATOM 652 O O . ASP A 1 82 ? -3.679 8.419 -6.545 1.00 86.06 82 ASP A O 1
ATOM 656 N N . ARG A 1 83 ? -1.693 9.395 -6.142 1.00 86.94 83 ARG A N 1
ATOM 657 C CA . ARG A 1 83 ? -1.032 8.211 -5.600 1.00 86.94 83 ARG A CA 1
ATOM 658 C C . ARG A 1 83 ? -0.322 8.577 -4.312 1.00 86.94 83 ARG A C 1
ATOM 660 O O . ARG A 1 83 ? 0.385 9.579 -4.261 1.00 86.94 83 ARG A O 1
ATOM 667 N N . TYR A 1 84 ? -0.486 7.726 -3.310 1.00 90.81 84 TYR A N 1
ATOM 668 C CA . TYR A 1 84 ? 0.074 7.927 -1.983 1.00 90.81 84 TYR A CA 1
ATOM 669 C C . TYR A 1 84 ? 0.960 6.750 -1.601 1.00 90.81 84 TYR A C 1
ATOM 671 O O . TYR A 1 84 ? 0.535 5.594 -1.668 1.00 90.81 84 TYR A O 1
ATOM 679 N N . ASP A 1 85 ? 2.184 7.067 -1.196 1.00 92.50 85 ASP A N 1
ATOM 680 C CA . ASP A 1 85 ? 3.098 6.125 -0.569 1.00 92.50 85 ASP A CA 1
ATOM 681 C C . ASP A 1 85 ? 2.976 6.311 0.945 1.00 92.50 85 ASP A C 1
ATOM 683 O O . ASP A 1 85 ? 3.131 7.421 1.447 1.00 92.50 85 ASP A O 1
ATOM 687 N N . ILE A 1 86 ? 2.664 5.251 1.685 1.00 93.19 86 ILE A N 1
ATOM 688 C CA . ILE A 1 86 ? 2.346 5.327 3.115 1.00 93.19 86 ILE A CA 1
ATOM 689 C C . ILE A 1 86 ? 3.154 4.294 3.879 1.00 93.19 86 ILE A C 1
ATOM 691 O O . ILE A 1 86 ? 3.186 3.128 3.502 1.00 93.19 86 ILE A O 1
ATOM 695 N N . LEU A 1 87 ? 3.772 4.710 4.979 1.00 95.38 87 LEU A N 1
ATOM 696 C CA . LEU A 1 87 ? 4.380 3.804 5.942 1.00 95.38 87 LEU A CA 1
ATOM 697 C C . LEU A 1 87 ? 3.424 3.642 7.120 1.00 95.38 87 LEU A C 1
ATOM 699 O O . LEU A 1 87 ? 3.059 4.629 7.755 1.00 95.38 87 LEU A O 1
ATOM 703 N N . GLY A 1 88 ? 3.010 2.411 7.407 1.00 94.19 88 GLY A N 1
ATOM 704 C CA . GLY A 1 88 ? 2.004 2.167 8.432 1.00 94.19 88 GLY A CA 1
ATOM 705 C C . GLY A 1 88 ? 2.153 0.830 9.140 1.00 94.19 88 GLY A C 1
ATOM 706 O O . GLY A 1 88 ? 2.834 -0.086 8.678 1.00 94.19 88 GLY A O 1
ATOM 707 N N . LEU A 1 89 ? 1.502 0.736 10.295 1.00 93.69 89 LEU A N 1
ATOM 708 C CA . LEU A 1 89 ? 1.407 -0.460 11.114 1.00 93.69 89 LEU A CA 1
ATOM 709 C C . LEU A 1 89 ? 0.094 -1.181 10.807 1.00 93.69 89 LEU A C 1
ATOM 711 O O . LEU A 1 89 ? -0.990 -0.622 10.976 1.00 93.69 89 LEU A O 1
ATOM 715 N N . VAL A 1 90 ? 0.194 -2.435 10.379 1.00 92.12 90 VAL A N 1
ATOM 716 C CA . VAL A 1 90 ? -0.953 -3.307 10.131 1.00 92.12 90 VAL A CA 1
ATOM 717 C C . VAL A 1 90 ? -1.489 -3.829 11.457 1.00 92.12 90 VAL A C 1
ATOM 719 O O . VAL A 1 90 ? -0.820 -4.605 12.144 1.00 92.12 90 VAL A O 1
ATOM 722 N N . LEU A 1 91 ? -2.708 -3.411 11.797 1.00 90.06 91 LEU A N 1
ATOM 723 C CA . LEU A 1 91 ? -3.389 -3.781 13.041 1.00 90.06 91 LEU A CA 1
ATOM 724 C C . LEU A 1 91 ? -4.398 -4.910 12.867 1.00 90.06 91 LEU A C 1
ATOM 726 O O . LEU A 1 91 ? -4.725 -5.595 13.832 1.00 90.06 91 LEU A O 1
ATOM 730 N N . PHE A 1 92 ? -4.948 -5.061 11.666 1.00 87.56 92 PHE A N 1
ATOM 731 C CA . PHE A 1 92 ? -5.925 -6.096 11.369 1.00 87.56 92 PHE A CA 1
ATOM 732 C C . PHE A 1 92 ? -5.897 -6.460 9.893 1.00 87.56 92 PHE A C 1
ATOM 734 O O . PHE A 1 92 ? -5.775 -5.580 9.041 1.00 87.56 92 PHE A O 1
ATOM 741 N N . ILE A 1 93 ? -6.062 -7.747 9.596 1.00 87.06 93 ILE A N 1
ATOM 742 C CA . ILE A 1 93 ? -6.290 -8.233 8.240 1.00 87.06 93 ILE A CA 1
ATOM 743 C C . ILE A 1 93 ? -7.511 -9.158 8.251 1.00 87.06 93 ILE A C 1
ATOM 745 O O . ILE A 1 93 ? -7.511 -10.174 8.946 1.00 87.06 93 ILE A O 1
ATOM 749 N N . SER A 1 94 ? -8.553 -8.814 7.489 1.00 84.50 94 SER A N 1
ATOM 750 C CA . SER A 1 94 ? -9.799 -9.590 7.425 1.00 84.50 94 SER A CA 1
ATOM 751 C C . SER A 1 94 ? -9.624 -10.900 6.669 1.00 84.50 94 SER A C 1
ATOM 753 O O . SER A 1 94 ? -8.666 -11.064 5.919 1.00 84.50 94 SER A O 1
ATOM 755 N N . ASP A 1 95 ? -10.588 -11.811 6.763 1.00 82.75 95 ASP A N 1
ATOM 756 C CA . ASP A 1 95 ? -10.656 -12.942 5.836 1.00 82.75 95 ASP A CA 1
ATOM 757 C C . ASP A 1 95 ? -10.898 -12.476 4.393 1.00 82.75 95 ASP A C 1
ATOM 759 O O . ASP A 1 95 ? -11.390 -11.368 4.147 1.00 82.75 95 ASP A O 1
ATOM 763 N N . ILE A 1 96 ? -10.528 -13.331 3.436 1.00 82.81 96 ILE A N 1
ATOM 764 C CA . ILE A 1 96 ? -10.768 -13.097 2.011 1.00 82.81 96 ILE A CA 1
ATOM 765 C C . ILE A 1 96 ? -12.247 -13.323 1.711 1.00 82.81 96 ILE A C 1
ATOM 767 O O . ILE A 1 96 ? -12.785 -14.406 1.938 1.00 82.81 96 ILE A O 1
ATOM 771 N N . ILE A 1 97 ? -12.877 -12.305 1.138 1.00 82.44 97 ILE A N 1
ATOM 772 C CA . ILE A 1 97 ? -14.217 -12.349 0.564 1.00 82.44 97 ILE A CA 1
ATOM 773 C C . ILE A 1 97 ? -14.128 -12.326 -0.961 1.00 82.44 97 ILE A C 1
ATOM 775 O O . ILE A 1 97 ? -13.179 -11.806 -1.543 1.00 82.44 97 ILE A O 1
ATOM 779 N N . THR A 1 98 ? -15.128 -12.877 -1.638 1.00 82.75 98 THR A N 1
ATOM 780 C CA . THR A 1 98 ? -15.245 -12.776 -3.096 1.00 82.75 98 THR A CA 1
ATOM 781 C C . THR A 1 98 ? -16.283 -11.722 -3.439 1.00 82.75 98 THR A C 1
ATOM 783 O O . THR A 1 98 ? -17.423 -11.798 -2.985 1.00 82.75 98 THR A O 1
ATOM 786 N N . ILE A 1 99 ? -15.887 -10.731 -4.233 1.00 80.44 99 ILE A N 1
ATOM 787 C CA . ILE A 1 99 ? -16.801 -9.759 -4.828 1.00 80.44 99 ILE A CA 1
ATOM 788 C C . ILE A 1 99 ? -17.022 -10.116 -6.294 1.00 80.44 99 ILE A C 1
ATOM 790 O O . ILE A 1 99 ? -16.083 -10.476 -6.999 1.00 80.44 99 ILE A O 1
ATOM 794 N N . THR A 1 100 ? -18.254 -9.992 -6.771 1.00 81.44 100 THR A N 1
ATOM 795 C CA . THR A 1 100 ? -18.581 -10.194 -8.185 1.00 81.44 100 THR A CA 1
ATOM 796 C C . THR A 1 100 ? -18.847 -8.837 -8.821 1.00 81.44 100 THR A C 1
ATOM 798 O O . THR A 1 100 ? -19.675 -8.066 -8.339 1.00 81.44 100 THR A O 1
ATOM 801 N N . THR A 1 101 ? -18.121 -8.522 -9.889 1.00 80.44 101 THR A N 1
ATOM 802 C CA . THR A 1 101 ? -18.334 -7.301 -10.681 1.00 80.44 101 THR A CA 1
ATOM 803 C C . THR A 1 101 ? -19.669 -7.344 -11.421 1.00 80.44 101 THR A C 1
ATOM 805 O O . THR A 1 101 ? -20.247 -8.410 -11.627 1.00 80.44 101 THR A O 1
ATOM 808 N N . GLU A 1 102 ? -20.122 -6.192 -11.919 1.00 81.25 102 GLU A N 1
ATOM 809 C CA . GLU A 1 102 ? -21.324 -6.085 -12.764 1.00 81.25 102 GLU A CA 1
ATOM 810 C C . GLU A 1 102 ? -21.263 -6.978 -14.019 1.00 81.25 102 GLU A C 1
ATOM 812 O O . GLU A 1 102 ? -22.292 -7.381 -14.555 1.00 81.25 102 GLU A O 1
ATOM 817 N N . HIS A 1 103 ? -20.055 -7.332 -14.467 1.00 86.69 103 HIS A N 1
ATOM 818 C CA . HIS A 1 103 ? -19.811 -8.222 -15.603 1.00 86.69 103 HIS A CA 1
ATOM 819 C C . HIS A 1 103 ? -19.717 -9.709 -15.218 1.00 86.69 103 HIS A C 1
ATOM 821 O O . HIS A 1 103 ? -19.343 -10.531 -16.052 1.00 86.69 103 HIS A O 1
ATOM 827 N N . GLY A 1 104 ? -20.022 -10.068 -13.967 1.00 83.19 104 GLY A N 1
ATOM 828 C CA . GLY A 1 104 ? -19.983 -11.450 -13.482 1.00 83.19 104 GLY A CA 1
ATOM 829 C C . GLY A 1 104 ? -18.578 -11.980 -13.183 1.00 83.19 104 GLY A C 1
ATOM 830 O O . GLY A 1 104 ? -18.421 -13.172 -12.938 1.00 83.19 104 GLY A O 1
ATOM 831 N N . ILE A 1 105 ? -17.551 -11.125 -13.210 1.00 84.06 105 ILE A N 1
ATOM 832 C CA . ILE A 1 105 ? -16.174 -11.520 -12.884 1.00 84.06 105 ILE A CA 1
ATOM 833 C C . ILE A 1 105 ? -15.999 -11.490 -11.370 1.00 84.06 105 ILE A C 1
ATOM 835 O O . ILE A 1 105 ? -16.245 -10.457 -10.747 1.00 84.06 105 ILE A O 1
ATOM 839 N N . GLU A 1 106 ? -15.554 -12.603 -10.802 1.00 84.25 106 GLU A N 1
ATOM 840 C CA . GLU A 1 106 ? -15.236 -12.729 -9.384 1.00 84.25 106 GLU A CA 1
ATOM 841 C C . GLU A 1 106 ? -13.815 -12.240 -9.078 1.00 84.25 106 GLU A C 1
ATOM 843 O O . GLU A 1 106 ? -12.844 -12.596 -9.753 1.00 84.25 106 GLU A O 1
ATOM 848 N N . HIS A 1 107 ? -13.689 -11.439 -8.023 1.00 79.81 107 HIS A N 1
ATOM 849 C CA . HIS A 1 107 ? -12.423 -10.954 -7.497 1.00 79.81 107 HIS A CA 1
ATOM 850 C C . HIS A 1 107 ? -12.330 -11.238 -5.997 1.00 79.81 107 HIS A C 1
ATOM 852 O O . HIS A 1 107 ? -13.229 -10.859 -5.245 1.00 79.81 107 HIS A O 1
ATOM 858 N N . PRO A 1 108 ? -11.249 -11.882 -5.533 1.00 81.50 108 PRO A N 1
ATOM 859 C CA . PRO A 1 108 ? -10.991 -12.001 -4.111 1.00 81.50 108 PRO A CA 1
ATOM 860 C C . PRO A 1 108 ? -10.489 -10.654 -3.574 1.00 81.50 108 PRO A C 1
ATOM 862 O O . PRO A 1 108 ? -9.609 -10.029 -4.171 1.00 81.50 108 PRO A O 1
ATOM 865 N N . VAL A 1 109 ? -11.044 -10.229 -2.444 1.00 78.94 109 VAL A N 1
ATOM 866 C CA . VAL A 1 109 ? -10.745 -8.976 -1.741 1.00 78.94 109 VAL A CA 1
ATOM 867 C C . VAL A 1 109 ? -10.697 -9.263 -0.243 1.00 78.94 109 VAL A C 1
ATOM 869 O O . VAL A 1 109 ? -11.434 -10.110 0.249 1.00 78.94 109 VAL A O 1
ATOM 872 N N . ARG A 1 110 ? -9.845 -8.567 0.501 1.00 82.12 110 ARG A N 1
ATOM 873 C CA . ARG A 1 110 ? -9.879 -8.526 1.971 1.00 82.12 110 ARG A CA 1
ATOM 874 C C . ARG A 1 110 ? -9.557 -7.107 2.421 1.00 82.12 110 ARG A C 1
ATOM 876 O O . ARG A 1 110 ? -8.917 -6.374 1.678 1.00 82.12 110 ARG A O 1
ATOM 883 N N . ASP A 1 111 ? -9.987 -6.739 3.615 1.00 84.69 111 ASP A N 1
ATOM 884 C CA . ASP A 1 111 ? -9.733 -5.423 4.185 1.00 84.69 111 ASP A CA 1
ATOM 885 C C . ASP A 1 111 ? -8.527 -5.492 5.135 1.00 84.69 111 ASP A C 1
ATOM 887 O O . ASP A 1 111 ? -8.400 -6.412 5.949 1.00 84.69 111 ASP A O 1
ATOM 891 N N . ILE A 1 112 ? -7.657 -4.489 5.061 1.00 88.00 112 ILE A N 1
ATOM 892 C CA . ILE A 1 112 ? -6.516 -4.275 5.952 1.00 88.00 112 ILE A CA 1
ATOM 893 C C . ILE A 1 112 ? -6.773 -2.998 6.746 1.00 88.00 112 ILE A C 1
ATOM 895 O O . ILE A 1 112 ? -7.113 -1.969 6.169 1.00 88.00 112 ILE A O 1
ATOM 899 N N . SER A 1 113 ? -6.598 -3.036 8.063 1.00 89.62 113 SER A N 1
ATOM 900 C CA . SER A 1 113 ? -6.610 -1.836 8.903 1.00 89.62 113 SER A CA 1
ATOM 901 C C . SER A 1 113 ? -5.183 -1.410 9.208 1.00 89.62 113 SER A C 1
ATOM 903 O O . SER A 1 113 ? -4.415 -2.174 9.801 1.00 89.62 113 SER A O 1
ATOM 905 N N . VAL A 1 114 ? -4.847 -0.183 8.818 1.00 91.94 114 VAL A N 1
ATOM 906 C CA . VAL A 1 114 ? -3.509 0.393 8.972 1.00 91.94 114 VAL A CA 1
ATOM 907 C C . VAL A 1 114 ? -3.591 1.688 9.773 1.00 91.94 114 VAL A C 1
ATOM 909 O O . VAL A 1 114 ? -4.527 2.468 9.603 1.00 91.94 114 VAL A O 1
ATOM 912 N N . ILE A 1 115 ? -2.607 1.916 10.639 1.00 92.81 115 ILE A N 1
ATOM 913 C CA . ILE A 1 115 ? -2.434 3.166 11.385 1.00 92.81 115 ILE A CA 1
ATOM 914 C C . ILE A 1 115 ? -1.019 3.711 11.187 1.00 92.81 115 ILE A C 1
ATOM 916 O O . ILE A 1 115 ? -0.084 2.954 10.925 1.00 92.81 115 ILE A O 1
ATOM 920 N N . ASP A 1 116 ? -0.851 5.014 11.355 1.00 93.25 116 ASP A N 1
ATOM 921 C CA . ASP A 1 116 ? 0.448 5.665 11.462 1.00 93.25 116 ASP A CA 1
ATOM 922 C C . ASP A 1 116 ? 0.457 6.628 12.660 1.00 93.25 116 ASP A C 1
ATOM 924 O O . ASP A 1 116 ? -0.505 6.714 13.419 1.00 93.25 116 ASP A O 1
ATOM 928 N N . HIS A 1 117 ? 1.550 7.364 12.837 1.00 91.19 117 HIS A N 1
ATOM 929 C CA . HIS A 1 117 ? 1.698 8.311 13.942 1.00 91.19 117 HIS A CA 1
ATOM 930 C C . HIS A 1 117 ? 0.854 9.591 13.786 1.00 91.19 117 HIS A C 1
ATOM 932 O O . HIS A 1 117 ? 0.801 10.399 14.712 1.00 91.19 117 HIS A O 1
ATOM 938 N N . SER A 1 118 ? 0.234 9.812 12.625 1.00 87.31 118 SER A N 1
ATOM 939 C CA . SER A 1 118 ? -0.510 11.032 12.299 1.00 87.31 118 SER A CA 1
ATOM 940 C C . SER A 1 118 ? -2.022 10.883 12.460 1.00 87.31 118 SER A C 1
ATOM 942 O O . SER A 1 118 ? -2.714 11.877 12.686 1.00 87.31 118 SER A O 1
ATOM 944 N N . ALA A 1 119 ? -2.541 9.658 12.349 1.00 76.12 119 ALA A N 1
ATOM 945 C CA . ALA A 1 119 ? -3.964 9.366 12.404 1.00 76.12 119 ALA A CA 1
ATOM 946 C C . ALA A 1 119 ? -4.377 8.758 13.753 1.00 76.12 119 ALA A C 1
ATOM 948 O O . ALA A 1 119 ? -3.777 7.807 14.248 1.00 76.12 119 ALA A O 1
ATOM 949 N N . ASN A 1 120 ? -5.467 9.274 14.327 1.00 69.44 120 ASN A N 1
ATOM 950 C CA . ASN A 1 120 ? -6.077 8.683 15.524 1.00 69.44 120 ASN A CA 1
ATOM 951 C C . ASN A 1 120 ? -6.858 7.399 15.201 1.00 69.44 120 ASN A C 1
ATOM 953 O O . ASN A 1 120 ? -6.945 6.492 16.038 1.00 69.44 120 ASN A O 1
ATOM 957 N N . ASP A 1 121 ? -7.397 7.333 13.983 1.00 72.56 121 ASP A N 1
ATOM 958 C CA . ASP A 1 121 ? -8.216 6.241 13.476 1.00 72.56 121 ASP A CA 1
ATOM 959 C C . ASP A 1 121 ? -7.463 5.423 12.429 1.00 72.56 121 ASP A C 1
ATOM 961 O O . ASP A 1 121 ? -6.570 5.908 11.735 1.00 72.56 121 ASP A O 1
ATOM 965 N N . CYS A 1 122 ? -7.844 4.154 12.313 1.00 73.38 122 CYS A N 1
ATOM 966 C CA . CYS A 1 122 ? -7.274 3.260 11.316 1.00 73.38 122 CYS A CA 1
ATOM 967 C C . CYS A 1 122 ? -7.896 3.549 9.956 1.00 73.38 122 CYS A C 1
ATOM 969 O O . CYS A 1 122 ? -9.121 3.639 9.840 1.00 73.38 122 CYS A O 1
ATOM 971 N N . LEU A 1 123 ? -7.067 3.604 8.920 1.00 78.88 123 LEU A N 1
ATOM 972 C CA . LEU A 1 123 ? -7.555 3.650 7.554 1.00 78.88 123 LEU A CA 1
ATOM 973 C C . LEU A 1 123 ? -7.703 2.229 7.021 1.00 78.88 123 LEU A C 1
ATOM 975 O O . LEU A 1 123 ? -6.838 1.372 7.225 1.00 78.88 123 LEU A O 1
ATOM 979 N N . TYR A 1 124 ? -8.827 1.982 6.355 1.00 79.62 124 TYR A N 1
ATOM 980 C CA . TYR A 1 124 ? -9.088 0.707 5.708 1.00 79.62 124 TYR A CA 1
ATOM 981 C C . TYR A 1 124 ? -8.501 0.714 4.303 1.00 79.62 124 TYR A C 1
ATOM 983 O O . TYR A 1 124 ? -8.693 1.672 3.548 1.00 79.62 124 TYR A O 1
ATOM 991 N N . MET A 1 125 ? -7.799 -0.364 3.980 1.00 78.62 125 MET A N 1
ATOM 992 C CA . MET A 1 125 ? -7.226 -0.618 2.670 1.00 78.62 125 MET A CA 1
ATOM 993 C C . MET A 1 125 ? -7.812 -1.902 2.094 1.00 78.62 125 MET A C 1
ATOM 995 O O . MET A 1 125 ? -7.866 -2.902 2.808 1.00 78.62 125 MET A O 1
ATOM 999 N N . ASP A 1 126 ? -8.229 -1.905 0.830 1.00 73.50 126 ASP A N 1
ATOM 1000 C CA . ASP A 1 126 ? -8.529 -3.165 0.145 1.00 73.50 126 ASP A CA 1
ATOM 1001 C C . ASP A 1 126 ? -7.225 -3.848 -0.323 1.00 73.50 126 ASP A C 1
ATOM 1003 O O . ASP A 1 126 ? -6.304 -3.233 -0.865 1.00 73.50 126 ASP A O 1
ATOM 1007 N N . ASP A 1 127 ? -7.088 -5.135 -0.012 1.00 65.62 127 ASP A N 1
ATOM 1008 C CA . ASP A 1 127 ? -5.843 -5.875 -0.196 1.00 65.62 127 ASP A CA 1
ATOM 1009 C C . ASP A 1 127 ? -5.602 -6.341 -1.635 1.00 65.62 127 ASP A C 1
ATOM 1011 O O . ASP A 1 127 ? -6.483 -6.776 -2.383 1.00 65.62 127 ASP A O 1
ATOM 1015 N N . LEU A 1 128 ? -4.306 -6.399 -1.903 1.00 59.72 128 LEU A N 1
ATOM 1016 C CA . LEU A 1 128 ? -3.592 -7.145 -2.910 1.00 59.72 128 LEU A CA 1
ATOM 1017 C C . LEU A 1 128 ? -3.675 -8.654 -2.637 1.00 59.72 128 LEU A C 1
ATOM 1019 O O . LEU A 1 128 ? -2.703 -9.274 -2.221 1.00 59.72 128 LEU A O 1
ATOM 1023 N N . THR A 1 129 ? -4.751 -9.317 -3.044 1.00 54.78 129 THR A N 1
ATOM 1024 C CA . THR A 1 129 ? -4.813 -10.799 -3.082 1.00 54.78 129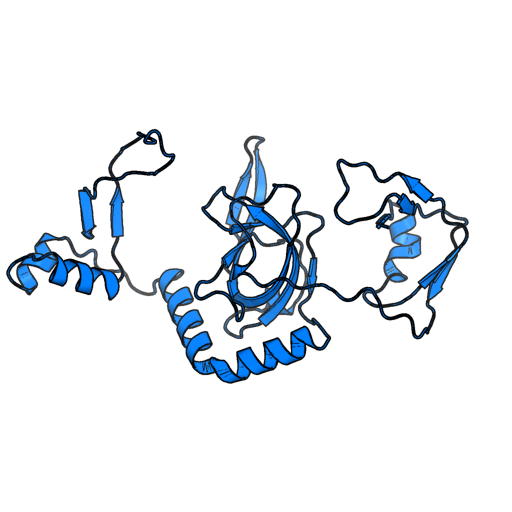 THR A CA 1
ATOM 1025 C C . THR A 1 129 ? -3.742 -11.464 -3.971 1.00 54.78 129 THR A C 1
ATOM 1027 O O . THR A 1 129 ? -3.629 -12.688 -4.038 1.00 54.78 129 THR A O 1
ATOM 1030 N N . LYS A 1 130 ? -2.915 -10.653 -4.645 1.00 58.28 130 LYS A N 1
ATOM 1031 C CA . LYS A 1 130 ? -1.704 -11.039 -5.380 1.00 58.28 130 LYS A CA 1
ATOM 1032 C C . LYS A 1 130 ? -0.406 -10.887 -4.576 1.00 58.28 130 LYS A C 1
ATOM 1034 O O . LYS A 1 130 ? 0.641 -11.307 -5.069 1.00 58.28 130 LYS A O 1
ATOM 1039 N N . ASN A 1 131 ? -0.443 -10.277 -3.394 1.00 64.12 131 ASN A N 1
ATOM 1040 C CA . ASN A 1 131 ? 0.712 -10.128 -2.529 1.00 64.12 131 ASN A CA 1
ATOM 1041 C C . ASN A 1 131 ? 1.085 -11.494 -1.945 1.00 64.12 131 ASN A C 1
ATOM 1043 O O . ASN A 1 131 ? 0.275 -12.172 -1.317 1.00 64.12 131 ASN A O 1
ATOM 1047 N N . LYS A 1 132 ? 2.323 -11.914 -2.204 1.00 64.56 132 LYS A N 1
ATOM 1048 C CA . LYS A 1 132 ? 2.871 -13.195 -1.747 1.00 64.56 132 LYS A CA 1
ATOM 1049 C C . LYS A 1 132 ? 3.766 -13.037 -0.520 1.00 64.56 132 LYS A C 1
ATOM 1051 O O . LYS A 1 132 ? 4.464 -13.985 -0.167 1.00 64.56 132 LYS A O 1
ATOM 1056 N N . ASP A 1 133 ? 3.791 -11.856 0.096 1.00 73.06 133 ASP A N 1
ATOM 1057 C CA . ASP A 1 133 ? 4.645 -11.611 1.245 1.00 73.06 133 ASP A CA 1
ATOM 1058 C C . ASP A 1 133 ? 4.204 -12.467 2.435 1.00 73.06 133 ASP A C 1
ATOM 1060 O O . ASP A 1 133 ? 3.099 -12.331 2.971 1.00 73.06 133 ASP A O 1
ATOM 1064 N N . SER A 1 134 ? 5.097 -13.362 2.851 1.00 71.62 134 SER A N 1
ATOM 1065 C CA . SER A 1 134 ? 4.839 -14.309 3.923 1.00 71.62 134 SER A CA 1
ATOM 1066 C C . SER A 1 134 ? 4.480 -13.631 5.240 1.00 71.62 134 SER A C 1
ATOM 1068 O O . SER A 1 134 ? 3.684 -14.205 5.971 1.00 71.62 134 SER A O 1
ATOM 1070 N N . LYS A 1 135 ? 5.010 -12.433 5.542 1.00 80.19 135 LYS A N 1
ATOM 1071 C CA . LYS A 1 135 ? 4.752 -11.760 6.827 1.00 80.19 135 LYS A CA 1
ATOM 1072 C C . LYS A 1 135 ? 3.298 -11.326 6.971 1.00 80.19 135 LYS A C 1
ATOM 1074 O O . LYS A 1 135 ? 2.716 -11.479 8.041 1.00 80.19 135 LYS A O 1
ATOM 1079 N N . LEU A 1 136 ? 2.704 -10.814 5.893 1.00 80.06 136 LEU A N 1
ATOM 1080 C CA . LEU A 1 136 ? 1.292 -10.421 5.878 1.00 80.06 136 LEU A CA 1
ATOM 1081 C C . LEU A 1 136 ? 0.378 -11.641 5.795 1.00 80.06 136 LEU A C 1
ATOM 1083 O O . LEU A 1 136 ? -0.672 -11.672 6.430 1.00 80.06 136 LEU A O 1
ATOM 1087 N N . LEU A 1 137 ? 0.788 -12.678 5.062 1.00 74.62 137 LEU A N 1
ATOM 1088 C CA . LEU A 1 137 ? 0.039 -13.935 4.990 1.00 74.62 137 LEU A CA 1
ATOM 1089 C C . LEU A 1 137 ? 0.034 -14.695 6.324 1.00 74.62 137 LEU A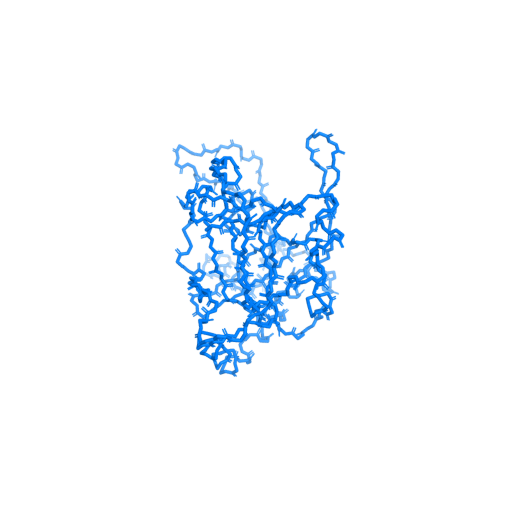 C 1
ATOM 1091 O O . LEU A 1 137 ? -0.951 -15.358 6.641 1.00 74.62 137 LEU A O 1
ATOM 1095 N N . SER A 1 138 ? 1.107 -14.596 7.113 1.00 73.12 138 SER A N 1
ATOM 1096 C CA . SER A 1 138 ? 1.203 -15.183 8.452 1.00 73.12 138 SER A CA 1
ATOM 1097 C C . SER A 1 138 ? 0.683 -14.268 9.560 1.00 73.12 138 SER A C 1
ATOM 1099 O O . SER A 1 138 ? 0.814 -14.620 10.734 1.00 73.12 138 SER A O 1
ATOM 1101 N N . TRP A 1 139 ? 0.135 -13.100 9.217 1.00 81.50 139 TRP A N 1
ATOM 1102 C CA . TRP A 1 139 ? -0.384 -12.158 10.198 1.00 81.50 139 TRP A CA 1
ATOM 1103 C C . TRP A 1 139 ? -1.502 -12.819 11.016 1.00 81.50 139 TRP A C 1
ATOM 1105 O O . TRP A 1 139 ? -2.443 -13.391 10.464 1.00 81.50 139 TRP A O 1
ATOM 1115 N N . LYS A 1 140 ? -1.375 -12.766 12.343 1.00 72.06 140 LYS A N 1
ATOM 1116 C CA . LYS A 1 140 ? -2.372 -13.297 13.287 1.00 72.06 140 LYS A CA 1
ATOM 1117 C C . LYS A 1 140 ? -2.695 -12.279 14.365 1.00 72.06 140 LYS A C 1
ATOM 1119 O O . LYS A 1 140 ? -3.843 -11.888 14.524 1.00 72.06 140 LYS A O 1
ATOM 1124 N N . THR A 1 141 ? -1.675 -11.879 15.112 1.00 68.56 141 THR A N 1
ATOM 1125 C CA . THR A 1 141 ? -1.798 -10.933 16.231 1.00 68.56 141 THR A CA 1
ATOM 1126 C C . THR A 1 141 ? -0.575 -10.038 16.384 1.00 68.56 141 THR A C 1
ATOM 1128 O O . THR A 1 141 ? -0.629 -9.069 17.131 1.00 68.56 141 THR A O 1
ATOM 1131 N N . GLU A 1 142 ? 0.531 -10.353 15.706 1.00 75.06 142 GLU A N 1
ATOM 1132 C CA . GLU A 1 142 ? 1.729 -9.520 15.727 1.00 75.06 142 GLU A CA 1
ATOM 1133 C C . GLU A 1 142 ? 1.587 -8.410 14.683 1.00 75.06 142 GLU A C 1
ATOM 1135 O O . GLU A 1 142 ? 1.350 -8.707 13.506 1.00 75.06 142 GLU A O 1
ATOM 1140 N N . PRO A 1 143 ? 1.690 -7.135 15.085 1.00 78.12 143 PRO A N 1
ATOM 1141 C CA . PRO A 1 143 ? 1.537 -6.037 14.154 1.00 78.12 143 PRO A CA 1
ATOM 1142 C C . PRO A 1 143 ? 2.745 -5.967 13.212 1.00 78.12 143 PRO A C 1
ATOM 1144 O O . PRO A 1 143 ? 3.889 -6.180 13.611 1.00 78.12 143 PRO A O 1
ATOM 1147 N N . VAL A 1 144 ? 2.486 -5.680 11.937 1.00 90.12 144 VAL A N 1
ATOM 1148 C CA . VAL A 1 144 ? 3.515 -5.653 10.885 1.00 90.12 144 VAL A CA 1
ATOM 1149 C C . VAL A 1 144 ? 3.666 -4.226 10.387 1.00 90.12 144 VAL A C 1
ATOM 1151 O O . VAL A 1 144 ? 2.696 -3.634 9.922 1.00 90.12 144 VAL A O 1
ATOM 1154 N N . ILE A 1 145 ? 4.875 -3.670 10.463 1.00 93.44 145 ILE A N 1
ATOM 1155 C CA . ILE A 1 145 ? 5.187 -2.403 9.794 1.00 93.44 145 ILE A CA 1
ATOM 1156 C C . ILE A 1 145 ? 5.384 -2.690 8.305 1.00 93.44 145 ILE A C 1
ATOM 1158 O O . ILE A 1 145 ? 6.186 -3.553 7.941 1.00 93.44 145 ILE A O 1
ATOM 1162 N N . ALA A 1 146 ? 4.664 -1.967 7.452 1.00 92.50 146 ALA A N 1
ATOM 1163 C CA . ALA A 1 146 ? 4.764 -2.106 6.009 1.00 92.50 146 ALA A CA 1
ATOM 1164 C C . ALA A 1 146 ? 4.680 -0.751 5.295 1.00 92.50 146 ALA A C 1
ATOM 1166 O O . ALA A 1 146 ? 3.938 0.146 5.700 1.00 92.50 146 ALA A O 1
ATOM 1167 N N . GLY A 1 147 ? 5.452 -0.619 4.217 1.00 92.06 147 GLY A N 1
ATOM 1168 C CA . GLY A 1 147 ? 5.328 0.458 3.244 1.00 92.06 147 GLY A CA 1
ATOM 1169 C C . GLY A 1 147 ? 4.333 0.068 2.154 1.00 92.06 147 GLY A C 1
ATOM 1170 O O . GLY A 1 147 ? 4.486 -0.967 1.512 1.00 92.06 147 GLY A O 1
ATOM 1171 N N . PHE A 1 148 ? 3.323 0.891 1.922 1.00 90.94 148 PHE A N 1
ATOM 1172 C CA . PHE A 1 148 ? 2.312 0.726 0.886 1.00 90.94 148 PHE A CA 1
ATOM 1173 C C . PHE A 1 148 ? 2.547 1.784 -0.182 1.00 90.94 148 PHE A C 1
ATOM 1175 O O . PHE A 1 148 ? 2.373 2.966 0.087 1.00 90.94 148 PHE A O 1
ATOM 1182 N N . LEU A 1 149 ? 2.965 1.382 -1.380 1.00 89.06 149 LEU A N 1
ATOM 1183 C CA . LEU A 1 149 ? 3.356 2.322 -2.430 1.00 89.06 149 LEU A CA 1
ATOM 1184 C C . LEU A 1 149 ? 2.275 2.410 -3.500 1.00 89.06 149 LEU A C 1
ATOM 1186 O O . LEU A 1 149 ? 1.820 1.379 -3.995 1.00 89.06 149 LEU A O 1
ATOM 1190 N N . GLY A 1 150 ? 1.904 3.623 -3.898 1.00 87.94 150 GLY A N 1
ATOM 1191 C CA . GLY A 1 150 ? 0.959 3.879 -4.980 1.00 87.94 150 GLY A CA 1
ATOM 1192 C C . GLY A 1 150 ? -0.500 3.559 -4.642 1.00 87.94 150 GLY A C 1
ATOM 1193 O O . GLY A 1 150 ? -1.224 3.047 -5.502 1.00 87.94 150 GLY A O 1
ATOM 1194 N N . LEU A 1 151 ? -0.936 3.828 -3.409 1.00 88.62 151 LEU A N 1
ATOM 1195 C CA . LEU A 1 151 ? -2.341 3.722 -2.999 1.00 88.62 151 LEU A CA 1
ATOM 1196 C C . LEU A 1 151 ? -3.190 4.849 -3.601 1.00 88.62 151 LEU A C 1
ATOM 1198 O O . LEU A 1 151 ? -2.695 5.952 -3.821 1.00 88.62 151 LEU A O 1
ATOM 1202 N N . ARG A 1 152 ? -4.477 4.582 -3.848 1.00 87.56 152 ARG A N 1
ATOM 1203 C CA . ARG A 1 152 ? -5.459 5.569 -4.342 1.00 87.56 152 ARG A CA 1
ATOM 1204 C C . ARG A 1 152 ? -6.550 5.803 -3.320 1.00 87.56 152 ARG A C 1
ATOM 1206 O O . ARG A 1 152 ? -6.984 4.852 -2.682 1.00 87.56 152 ARG A O 1
ATOM 1213 N N . VAL A 1 153 ? -7.077 7.016 -3.242 1.00 87.44 153 VAL A N 1
ATOM 1214 C CA . VAL A 1 153 ? -8.298 7.257 -2.467 1.00 87.44 153 VAL A CA 1
ATOM 1215 C C . VAL A 1 153 ? -9.474 6.549 -3.137 1.00 87.44 153 VAL A C 1
ATOM 1217 O O . VAL A 1 153 ? -9.695 6.677 -4.341 1.00 87.44 153 VAL A O 1
ATOM 1220 N N . ALA A 1 154 ? -10.223 5.786 -2.345 1.00 81.56 154 ALA A N 1
ATOM 1221 C CA . ALA A 1 154 ? -11.483 5.176 -2.738 1.00 81.56 154 ALA A CA 1
ATOM 1222 C C . ALA A 1 154 ? -12.591 5.644 -1.794 1.00 81.56 154 ALA A C 1
ATOM 1224 O O . ALA A 1 154 ? -12.433 5.646 -0.574 1.00 81.56 154 ALA A O 1
ATOM 1225 N N . THR A 1 155 ? -13.724 6.041 -2.377 1.00 69.31 155 THR A N 1
ATOM 1226 C CA . THR A 1 155 ? -14.873 6.617 -1.656 1.00 69.31 155 THR A CA 1
ATOM 1227 C C . THR A 1 155 ? -16.098 5.700 -1.632 1.00 69.31 155 THR A C 1
ATOM 1229 O O . THR A 1 155 ? -17.135 6.044 -1.066 1.00 69.31 155 THR A O 1
ATOM 1232 N N . ASN A 1 156 ? -15.996 4.508 -2.225 1.00 64.06 156 ASN A N 1
ATOM 1233 C CA . ASN A 1 156 ? -17.097 3.549 -2.363 1.00 64.06 156 ASN A CA 1
ATOM 1234 C C . ASN A 1 156 ? -17.616 2.996 -1.019 1.00 64.06 156 ASN A C 1
ATOM 1236 O O . ASN A 1 156 ? -18.765 2.562 -0.950 1.00 64.06 156 ASN A O 1
ATOM 1240 N N . ARG A 1 157 ? -16.800 3.014 0.044 1.00 62.03 157 ARG A N 1
ATOM 1241 C CA . ARG A 1 157 ? -17.140 2.534 1.397 1.00 62.03 157 ARG A CA 1
ATOM 1242 C C . ARG A 1 157 ? -16.830 3.574 2.482 1.00 62.03 157 ARG A C 1
ATOM 1244 O O . ARG A 1 157 ? -16.473 3.222 3.602 1.00 62.03 157 ARG A O 1
ATOM 1251 N N . GLY A 1 158 ? -16.962 4.857 2.150 1.00 72.50 158 GLY A N 1
ATOM 1252 C CA . GLY A 1 158 ? -16.420 5.950 2.962 1.00 72.50 158 GLY A CA 1
ATOM 1253 C C . GLY A 1 158 ? -14.973 6.254 2.577 1.00 72.50 158 GLY A C 1
ATOM 1254 O O . GLY A 1 158 ? -14.534 5.859 1.503 1.00 72.50 158 GLY A O 1
ATOM 1255 N N . PHE A 1 159 ? -14.244 6.982 3.422 1.00 78.62 159 PHE A N 1
ATOM 1256 C CA . PHE A 1 159 ? -12.853 7.339 3.146 1.00 78.62 159 PHE A CA 1
ATOM 1257 C C . PHE A 1 159 ? -11.937 6.133 3.380 1.00 78.62 159 PHE A C 1
ATOM 1259 O O . PHE A 1 159 ? -11.723 5.713 4.516 1.00 78.62 159 PHE A O 1
ATOM 1266 N N . THR A 1 160 ? -11.440 5.555 2.288 1.00 84.69 160 THR A N 1
ATOM 1267 C CA . THR A 1 160 ? -10.570 4.374 2.285 1.00 84.69 160 THR A CA 1
ATOM 1268 C C . THR A 1 160 ? -9.434 4.564 1.292 1.00 84.69 160 THR A C 1
ATOM 1270 O O . THR A 1 160 ? -9.488 5.442 0.424 1.00 84.69 160 THR A O 1
ATOM 1273 N N . LEU A 1 161 ? -8.407 3.728 1.401 1.00 87.94 161 LEU A N 1
ATOM 1274 C CA . LEU A 1 161 ? -7.397 3.603 0.360 1.00 87.94 161 LEU A CA 1
ATOM 1275 C C . LEU A 1 161 ? -7.606 2.302 -0.394 1.00 87.94 161 LEU A C 1
ATOM 1277 O O . LEU A 1 161 ? -7.973 1.284 0.177 1.00 87.94 161 LEU A O 1
ATOM 1281 N N . SER A 1 162 ? -7.371 2.343 -1.692 1.00 85.12 162 SER A N 1
ATOM 1282 C CA . SER A 1 162 ? -7.481 1.185 -2.559 1.00 85.12 162 SER A CA 1
ATOM 1283 C C . SER A 1 162 ? -6.150 0.857 -3.202 1.00 85.12 162 SER A C 1
ATOM 1285 O O . SER A 1 162 ? -5.372 1.743 -3.587 1.00 85.12 162 SER A O 1
ATOM 1287 N N . SER A 1 163 ? -5.904 -0.439 -3.323 1.00 82.88 163 SER A N 1
ATOM 1288 C CA . SER A 1 163 ? -4.798 -0.982 -4.086 1.00 82.88 163 SER A CA 1
ATOM 1289 C C . SER A 1 163 ? -5.193 -1.176 -5.552 1.00 82.88 163 SER A C 1
ATOM 1291 O O . SER A 1 163 ? -6.350 -1.362 -5.925 1.00 82.88 163 SER A O 1
ATOM 1293 N N . ASN A 1 164 ? -4.208 -1.103 -6.441 1.00 77.50 164 ASN A N 1
ATOM 1294 C CA . ASN A 1 164 ? -4.369 -1.394 -7.860 1.00 77.50 164 ASN A CA 1
ATOM 1295 C C . ASN A 1 164 ? -3.164 -2.203 -8.372 1.00 77.50 164 ASN A C 1
ATOM 1297 O O . ASN A 1 164 ? -2.263 -2.557 -7.618 1.00 77.50 164 ASN A O 1
ATOM 1301 N N . LEU A 1 165 ? -3.118 -2.497 -9.676 1.00 74.44 165 LEU A N 1
ATOM 1302 C CA . LEU A 1 165 ? -2.040 -3.301 -10.277 1.00 74.44 165 LEU A CA 1
ATOM 1303 C C . LEU A 1 165 ? -0.631 -2.692 -10.149 1.00 74.44 165 LEU A C 1
ATOM 1305 O O . LEU A 1 165 ? 0.344 -3.419 -10.316 1.00 74.44 165 LEU A O 1
ATOM 1309 N N . SER A 1 166 ? -0.524 -1.386 -9.905 1.00 76.31 166 SER A N 1
ATOM 1310 C CA . SER A 1 166 ? 0.742 -0.680 -9.665 1.00 76.31 166 SER A CA 1
ATOM 1311 C C . SER A 1 166 ? 1.078 -0.522 -8.180 1.00 76.31 166 SER A C 1
ATOM 1313 O O . SER A 1 166 ? 2.180 -0.082 -7.860 1.00 76.31 166 SER A O 1
ATOM 1315 N N . THR A 1 167 ? 0.163 -0.892 -7.278 1.00 83.88 167 THR A N 1
ATOM 1316 C CA . THR A 1 167 ? 0.411 -0.839 -5.839 1.00 83.88 167 THR A CA 1
ATOM 1317 C C . THR A 1 167 ? 1.367 -1.956 -5.434 1.00 83.88 167 THR A C 1
ATOM 1319 O O . THR A 1 167 ? 1.180 -3.115 -5.807 1.00 83.88 167 THR A O 1
ATOM 1322 N N . SER A 1 168 ? 2.380 -1.621 -4.640 1.00 84.12 168 SER A N 1
ATOM 1323 C CA . SER A 1 168 ? 3.316 -2.594 -4.070 1.00 84.12 168 SER A CA 1
ATOM 1324 C C . SER A 1 168 ? 3.366 -2.453 -2.559 1.00 84.12 168 SER A C 1
ATOM 1326 O O . SER A 1 168 ? 3.415 -1.331 -2.062 1.00 84.12 168 SER A O 1
ATOM 1328 N N . ILE A 1 169 ? 3.416 -3.573 -1.841 1.00 86.88 169 ILE A N 1
ATOM 1329 C CA . ILE A 1 169 ? 3.648 -3.569 -0.397 1.00 86.88 169 ILE A CA 1
ATOM 1330 C C . ILE A 1 169 ? 5.062 -4.056 -0.108 1.00 86.88 169 ILE A C 1
ATOM 1332 O O . ILE A 1 169 ? 5.506 -5.064 -0.655 1.00 86.88 169 ILE A O 1
ATOM 1336 N N . ASP A 1 170 ? 5.739 -3.344 0.779 1.00 87.31 170 ASP A N 1
ATOM 1337 C CA . ASP A 1 170 ? 7.047 -3.669 1.307 1.00 87.31 170 ASP A CA 1
ATOM 1338 C C . ASP A 1 170 ? 6.954 -3.965 2.805 1.00 87.31 170 ASP A C 1
ATOM 1340 O O . ASP A 1 170 ? 6.696 -3.063 3.596 1.00 87.31 170 ASP A O 1
ATOM 1344 N N . THR A 1 171 ? 7.174 -5.214 3.218 1.00 88.88 171 THR A N 1
ATOM 1345 C CA . THR A 1 171 ? 7.195 -5.603 4.644 1.00 88.88 171 THR A CA 1
ATOM 1346 C C . THR A 1 171 ? 8.590 -5.545 5.274 1.00 88.88 171 THR A C 1
ATOM 1348 O O . THR A 1 171 ? 8.789 -5.960 6.424 1.00 88.88 171 THR A O 1
ATOM 1351 N N . ASN A 1 172 ? 9.579 -5.063 4.518 1.00 87.56 172 ASN A N 1
ATOM 1352 C CA . ASN A 1 172 ? 10.918 -4.754 5.000 1.00 87.56 172 ASN A CA 1
ATOM 1353 C C . ASN A 1 172 ? 11.315 -3.325 4.589 1.00 87.56 172 ASN A C 1
ATOM 1355 O O . ASN A 1 172 ? 12.352 -3.156 3.941 1.00 87.56 172 ASN A O 1
ATOM 1359 N N . PRO A 1 173 ? 10.511 -2.299 4.934 1.00 88.88 173 PRO A N 1
ATOM 1360 C CA . PRO A 1 173 ? 10.884 -0.925 4.640 1.00 88.88 173 PRO A CA 1
ATOM 1361 C C . PRO A 1 173 ? 12.193 -0.574 5.359 1.00 88.88 173 PRO A C 1
ATOM 1363 O O . PRO A 1 173 ? 12.474 -1.057 6.456 1.00 88.88 173 PRO A O 1
ATOM 1366 N N . THR A 1 174 ? 13.008 0.266 4.727 1.00 87.25 174 THR A N 1
ATOM 1367 C CA . THR A 1 174 ? 14.305 0.709 5.256 1.00 87.25 174 THR A CA 1
ATOM 1368 C C . THR A 1 174 ? 14.404 2.234 5.241 1.00 87.25 174 THR A C 1
ATOM 1370 O O . THR A 1 174 ? 13.584 2.920 4.630 1.00 87.25 174 THR A O 1
ATOM 1373 N N . GLY A 1 175 ? 15.418 2.774 5.919 1.00 87.50 175 GLY A N 1
ATOM 1374 C CA . GLY A 1 175 ? 15.706 4.208 5.951 1.00 87.50 175 GLY A CA 1
ATOM 1375 C C . GLY A 1 175 ? 15.254 4.908 7.232 1.00 87.50 175 GLY A C 1
ATOM 1376 O O . GLY A 1 175 ? 14.674 4.307 8.131 1.00 87.50 175 GLY A O 1
ATOM 1377 N N . GLU A 1 176 ? 15.556 6.203 7.314 1.00 90.31 176 GLU A N 1
ATOM 1378 C CA . GLU A 1 176 ? 15.339 7.026 8.512 1.00 90.31 176 GLU A CA 1
ATOM 1379 C C . GLU A 1 176 ? 13.860 7.124 8.913 1.00 90.31 176 GLU A C 1
ATOM 1381 O O . GLU A 1 176 ? 13.534 6.975 10.085 1.00 90.31 176 GLU A O 1
ATOM 1386 N N . GLU A 1 177 ? 12.955 7.282 7.942 1.00 91.00 177 GLU A N 1
ATOM 1387 C CA . GLU A 1 177 ? 11.504 7.331 8.190 1.00 91.00 177 GLU A CA 1
ATOM 1388 C C . GLU A 1 177 ? 10.990 6.035 8.829 1.00 91.00 177 GLU A C 1
ATOM 1390 O O . GLU A 1 177 ? 10.149 6.082 9.725 1.00 91.00 177 GLU A O 1
ATOM 1395 N N . PHE A 1 178 ? 11.545 4.884 8.430 1.00 92.81 178 PHE A N 1
ATOM 1396 C CA . PHE A 1 178 ? 11.233 3.605 9.061 1.00 92.81 178 PHE A CA 1
ATOM 1397 C C . PHE A 1 178 ? 11.737 3.531 10.500 1.00 92.81 178 PHE A C 1
ATOM 1399 O O . PHE A 1 178 ? 10.983 3.101 11.366 1.00 92.81 178 PHE A O 1
ATOM 1406 N N . ILE A 1 179 ? 12.969 3.972 10.765 1.00 93.38 179 ILE A N 1
ATOM 1407 C CA . ILE A 1 179 ? 13.546 3.958 12.118 1.00 93.38 179 ILE A CA 1
ATOM 1408 C C . ILE A 1 179 ? 12.700 4.824 13.059 1.00 93.38 179 ILE A C 1
ATOM 1410 O O . ILE A 1 179 ? 12.276 4.356 14.111 1.00 93.38 179 ILE A O 1
ATOM 1414 N N . VAL A 1 180 ? 12.367 6.049 12.641 1.00 94.75 180 VAL A N 1
ATOM 1415 C CA . VAL A 1 180 ? 11.521 6.963 13.426 1.00 94.75 180 VAL A CA 1
ATOM 1416 C C . VAL A 1 180 ? 10.140 6.358 13.684 1.00 94.75 180 VAL A C 1
ATOM 1418 O O . VAL A 1 180 ? 9.620 6.434 14.798 1.00 94.75 180 VAL A O 1
ATOM 1421 N N . PHE A 1 181 ? 9.535 5.736 12.669 1.00 95.31 181 PHE A N 1
ATOM 1422 C CA . PHE A 1 181 ? 8.233 5.099 12.833 1.00 95.31 181 PHE A CA 1
ATOM 1423 C C . PHE A 1 181 ? 8.300 3.865 13.740 1.00 95.31 181 PHE A C 1
ATOM 1425 O O . PHE A 1 181 ? 7.416 3.667 14.570 1.00 95.31 181 PHE A O 1
ATOM 1432 N N . GLN A 1 182 ? 9.359 3.063 13.633 1.00 94.88 182 GLN A N 1
ATOM 1433 C CA . GLN A 1 182 ? 9.599 1.918 14.504 1.00 94.88 182 GLN A CA 1
ATOM 1434 C C . GLN A 1 182 ? 9.739 2.355 15.966 1.00 94.88 182 GLN A C 1
ATOM 1436 O O . GLN A 1 182 ? 9.098 1.761 16.831 1.00 94.88 182 GLN A O 1
ATOM 1441 N N . ASP A 1 183 ? 10.499 3.416 16.240 1.00 95.31 183 ASP A N 1
ATOM 1442 C CA . ASP A 1 183 ? 10.642 3.974 17.588 1.00 95.31 183 ASP A CA 1
ATOM 1443 C C . ASP A 1 183 ? 9.289 4.423 18.161 1.00 95.31 183 ASP A C 1
ATOM 1445 O O . ASP A 1 183 ? 8.982 4.146 19.322 1.00 95.31 183 ASP A O 1
ATOM 1449 N N . TRP A 1 184 ? 8.439 5.047 17.339 1.00 95.19 184 TRP A N 1
ATOM 1450 C CA . TRP A 1 184 ? 7.076 5.413 17.734 1.00 95.19 184 TRP A CA 1
ATOM 1451 C C . TRP A 1 184 ? 6.204 4.187 18.045 1.00 95.19 184 TRP A C 1
ATOM 1453 O O . TRP A 1 184 ? 5.519 4.168 19.068 1.00 95.19 184 TRP A O 1
ATOM 1463 N N . VAL A 1 185 ? 6.259 3.138 17.215 1.00 94.44 185 VAL A N 1
ATOM 1464 C CA . VAL A 1 185 ? 5.523 1.885 17.465 1.00 94.44 185 VAL A CA 1
ATOM 1465 C C . VAL A 1 185 ? 5.953 1.263 18.795 1.00 94.44 185 VAL A C 1
ATOM 1467 O O . VAL A 1 185 ? 5.101 0.850 19.582 1.00 94.44 185 VAL A O 1
ATOM 1470 N N . MET A 1 186 ? 7.258 1.239 19.076 1.00 93.94 186 MET A N 1
ATOM 1471 C CA . MET A 1 186 ? 7.796 0.710 20.333 1.00 93.94 186 MET A CA 1
ATOM 1472 C C . MET A 1 186 ? 7.380 1.560 21.541 1.00 93.94 186 MET A C 1
ATOM 147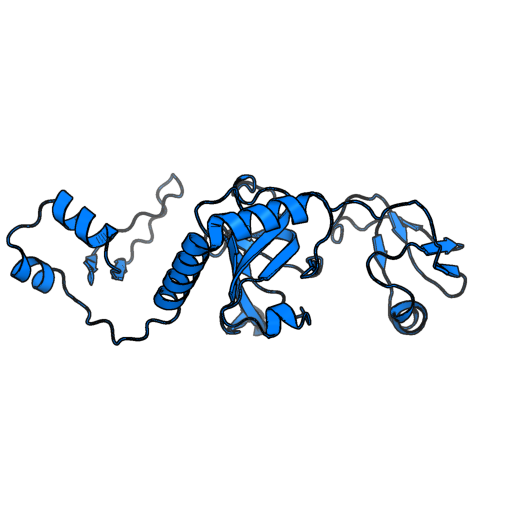4 O O . MET A 1 186 ? 7.031 1.012 22.585 1.00 93.94 186 MET A O 1
ATOM 1478 N N . ALA A 1 187 ? 7.370 2.888 21.408 1.00 94.94 187 ALA A N 1
ATOM 1479 C CA . ALA A 1 187 ? 6.936 3.797 22.469 1.00 94.94 187 ALA A CA 1
ATOM 1480 C C . ALA A 1 187 ? 5.432 3.676 22.784 1.00 94.94 187 ALA A C 1
ATOM 1482 O O . ALA A 1 187 ? 5.028 3.862 23.934 1.00 94.94 187 ALA A O 1
ATOM 1483 N N . ASN A 1 188 ? 4.615 3.321 21.787 1.00 93.25 188 ASN A N 1
ATOM 1484 C CA . ASN A 1 188 ? 3.154 3.287 21.887 1.00 93.25 188 ASN A CA 1
ATOM 1485 C C . ASN A 1 188 ? 2.572 1.862 21.955 1.00 93.25 188 ASN A C 1
ATOM 1487 O O . ASN A 1 188 ? 1.359 1.682 21.822 1.00 93.25 188 ASN A O 1
ATOM 1491 N N . GLN A 1 189 ? 3.410 0.847 22.188 1.00 90.75 189 GLN A N 1
ATOM 1492 C CA . GLN A 1 189 ? 3.041 -0.568 22.079 1.00 90.75 189 GLN A CA 1
ATOM 1493 C C . GLN A 1 189 ? 1.757 -0.932 22.849 1.00 90.75 189 GLN A C 1
ATOM 1495 O O . GLN A 1 189 ? 0.851 -1.528 22.273 1.00 90.75 189 GLN A O 1
ATOM 1500 N N . THR A 1 190 ? 1.630 -0.523 24.115 1.00 90.38 190 THR A N 1
ATOM 1501 C CA . THR A 1 190 ? 0.460 -0.844 24.957 1.00 90.38 190 THR A CA 1
ATOM 1502 C C . THR A 1 190 ? -0.854 -0.294 24.389 1.00 90.38 190 THR A C 1
ATOM 1504 O O . THR A 1 190 ? -1.890 -0.957 24.442 1.00 90.38 190 THR A O 1
ATOM 1507 N N . GLU A 1 191 ? -0.836 0.927 23.846 1.00 89.38 191 GLU A N 1
ATOM 1508 C CA . GLU A 1 191 ? -2.023 1.540 23.239 1.00 89.38 191 GLU A CA 1
ATOM 1509 C C . GLU A 1 191 ? -2.392 0.826 21.934 1.00 89.38 191 GLU A C 1
ATOM 1511 O O . GLU A 1 191 ? -3.563 0.527 21.686 1.00 89.38 191 GLU A O 1
ATOM 1516 N N . LEU A 1 192 ? -1.385 0.505 21.121 1.00 90.00 192 LEU A N 1
ATOM 1517 C CA . LEU A 1 192 ? -1.560 -0.192 19.851 1.00 90.00 192 LEU A CA 1
ATOM 1518 C C . LEU A 1 192 ? -2.113 -1.608 20.059 1.00 90.00 192 LEU A C 1
ATOM 1520 O O . LEU A 1 192 ? -3.049 -2.001 19.366 1.00 90.00 192 LEU A O 1
ATOM 1524 N N . GLU A 1 193 ? -1.625 -2.343 21.059 1.00 88.31 193 GLU A N 1
ATOM 1525 C CA . GLU A 1 193 ? -2.173 -3.648 21.452 1.00 88.31 193 GLU A CA 1
ATOM 1526 C C . GLU A 1 193 ? -3.646 -3.542 21.873 1.00 88.31 193 GLU A C 1
ATOM 1528 O O . GLU A 1 193 ? -4.477 -4.350 21.450 1.00 88.31 193 GLU A O 1
ATOM 1533 N N . SER A 1 194 ? -4.006 -2.509 22.643 1.00 87.38 194 SER A N 1
ATOM 1534 C CA . SER A 1 194 ? -5.401 -2.256 23.017 1.00 87.38 194 SER A CA 1
ATOM 1535 C C . SER A 1 194 ? -6.284 -1.983 21.792 1.00 87.38 194 SER A C 1
ATOM 1537 O O . SER A 1 194 ? -7.373 -2.559 21.687 1.00 87.38 194 SER A O 1
ATOM 1539 N N . LYS A 1 195 ? -5.798 -1.187 20.828 1.00 87.00 195 LYS A N 1
ATOM 1540 C CA . LYS A 1 195 ? -6.491 -0.939 19.552 1.00 87.00 195 LYS A CA 1
ATOM 1541 C C . LYS A 1 195 ? -6.670 -2.225 18.739 1.00 87.00 195 LYS A C 1
ATOM 1543 O O . LYS A 1 195 ? -7.759 -2.447 18.215 1.00 87.00 195 LYS A O 1
ATOM 1548 N N . ILE A 1 196 ? -5.662 -3.101 18.669 1.00 86.38 196 ILE A N 1
ATOM 1549 C CA . ILE A 1 196 ? -5.768 -4.405 17.983 1.00 86.38 196 ILE A CA 1
ATOM 1550 C C . ILE A 1 196 ? -6.865 -5.259 18.625 1.00 86.38 196 ILE A C 1
ATOM 1552 O O . ILE A 1 196 ? -7.725 -5.785 17.920 1.00 86.38 196 ILE A O 1
ATOM 1556 N N . ILE A 1 197 ? -6.892 -5.356 19.958 1.00 85.81 197 ILE A N 1
ATOM 1557 C CA . ILE A 1 197 ? -7.922 -6.118 20.681 1.00 85.81 197 ILE A CA 1
ATOM 1558 C C . ILE A 1 197 ? -9.319 -5.542 20.414 1.00 85.81 197 ILE A C 1
ATOM 1560 O O . ILE A 1 197 ? -10.260 -6.292 20.145 1.00 85.81 197 ILE A O 1
ATOM 1564 N N . GLN A 1 198 ? -9.467 -4.216 20.450 1.00 84.75 198 GLN A N 1
ATOM 1565 C CA . GLN A 1 198 ? -10.735 -3.552 20.156 1.00 84.75 198 GLN A CA 1
ATOM 1566 C C . GLN A 1 198 ? -11.200 -3.827 18.719 1.00 84.75 198 GLN A C 1
ATOM 1568 O O . GLN A 1 198 ? -12.370 -4.156 18.504 1.00 84.75 198 GLN A O 1
ATOM 1573 N N . LEU A 1 199 ? -10.296 -3.743 17.739 1.00 83.62 199 LEU A N 1
ATOM 1574 C CA . LEU A 1 199 ? -10.593 -4.065 16.344 1.00 83.62 199 LEU A CA 1
ATOM 1575 C C . LEU A 1 199 ? -11.018 -5.528 16.188 1.00 83.62 199 LEU A C 1
ATOM 1577 O O . LEU A 1 199 ? -12.051 -5.792 15.573 1.00 83.62 199 LEU A O 1
ATOM 1581 N N . LEU A 1 200 ? -10.286 -6.467 16.794 1.00 82.19 200 LEU A N 1
ATOM 1582 C CA . LEU A 1 200 ? -10.614 -7.894 16.756 1.00 82.19 200 LEU A CA 1
ATOM 1583 C C . LEU A 1 200 ? -11.997 -8.178 17.353 1.00 82.19 200 LEU A C 1
ATOM 1585 O O . LEU A 1 200 ? -12.787 -8.875 16.724 1.00 82.19 200 LEU A O 1
ATOM 1589 N N . ASN A 1 201 ? -12.332 -7.589 18.504 1.00 81.00 201 ASN A N 1
ATOM 1590 C CA . ASN A 1 201 ? -13.648 -7.752 19.135 1.00 81.00 201 ASN A CA 1
ATOM 1591 C C . ASN A 1 201 ? -14.789 -7.152 18.298 1.00 81.00 201 ASN A C 1
ATOM 1593 O O . ASN A 1 201 ? -15.903 -7.678 18.288 1.00 81.00 201 ASN A O 1
ATOM 1597 N N . THR A 1 202 ? -14.515 -6.052 17.592 1.00 78.31 202 THR A N 1
ATOM 1598 C CA . THR A 1 202 ? -15.495 -5.394 16.717 1.00 78.31 202 THR A CA 1
ATOM 1599 C C . THR A 1 202 ? -15.757 -6.226 15.460 1.00 78.31 202 THR A C 1
ATOM 1601 O O . THR A 1 202 ? -16.897 -6.327 15.011 1.00 78.31 202 THR A O 1
ATOM 1604 N N . LYS A 1 203 ? -14.708 -6.823 14.881 1.00 74.44 203 LYS A N 1
ATOM 1605 C CA . LYS A 1 203 ? -14.783 -7.588 13.626 1.00 74.44 203 LYS A CA 1
ATOM 1606 C C . LYS A 1 203 ? -15.216 -9.041 13.836 1.00 74.44 203 LYS A C 1
ATOM 1608 O O . LYS A 1 203 ? -15.939 -9.566 12.998 1.00 74.44 203 LYS A O 1
ATOM 1613 N N . ASN A 1 204 ? -14.833 -9.649 14.957 1.00 69.19 204 ASN A N 1
ATOM 1614 C CA . ASN A 1 204 ? -15.153 -11.024 15.338 1.00 69.19 204 ASN A CA 1
ATOM 1615 C C . ASN A 1 204 ? -15.783 -11.054 16.740 1.00 69.19 204 ASN A C 1
ATOM 1617 O O . ASN A 1 204 ? -15.119 -11.429 17.708 1.00 69.19 204 ASN A O 1
ATOM 1621 N N . PRO A 1 205 ? -17.052 -10.643 16.894 1.00 60.25 205 PRO A N 1
ATOM 1622 C CA . PRO A 1 205 ? -17.703 -10.661 18.197 1.00 60.25 205 PRO A CA 1
ATOM 1623 C C . PRO A 1 205 ? -17.860 -12.106 18.703 1.00 60.25 205 PRO A C 1
ATOM 1625 O O . PRO A 1 205 ? -18.642 -12.885 18.169 1.00 60.25 205 PRO A O 1
ATOM 1628 N N . THR A 1 206 ? -17.124 -12.463 19.759 1.00 52.66 206 THR A N 1
ATOM 1629 C CA . THR A 1 206 ? -17.067 -13.822 20.344 1.00 52.66 206 THR A CA 1
ATOM 1630 C C . THR A 1 206 ? -18.342 -14.243 21.087 1.00 52.66 206 THR A C 1
ATOM 1632 O O . THR A 1 206 ? -18.469 -15.393 21.496 1.00 52.66 206 THR A O 1
ATOM 1635 N N . ALA A 1 207 ? -19.287 -13.329 21.301 1.00 50.19 207 ALA A N 1
ATOM 1636 C CA . ALA A 1 207 ? -20.515 -13.589 22.041 1.00 50.19 207 ALA A CA 1
ATOM 1637 C C . ALA A 1 207 ? -21.734 -13.385 21.141 1.00 50.19 207 ALA A C 1
ATOM 1639 O O . ALA A 1 207 ? -21.779 -12.418 20.377 1.00 50.19 207 ALA A O 1
ATOM 1640 N N . GLU A 1 208 ? -22.755 -14.235 21.301 1.00 47.47 208 GLU A N 1
ATOM 1641 C CA . GLU A 1 208 ? -24.139 -13.851 21.011 1.00 47.47 208 GLU A CA 1
ATOM 1642 C C . GLU A 1 208 ? -24.412 -12.553 21.780 1.00 47.47 208 GLU A C 1
ATOM 1644 O O . GLU A 1 208 ? -24.679 -12.561 22.985 1.00 47.47 208 GLU A O 1
ATOM 1649 N N . LYS A 1 209 ? -24.246 -11.404 21.115 1.00 45.59 209 LYS A N 1
ATOM 1650 C CA . LYS A 1 209 ? -24.585 -10.114 21.707 1.00 45.59 209 LYS A CA 1
ATOM 1651 C C . LYS A 1 209 ? -26.087 -10.157 21.958 1.00 45.59 209 LYS A C 1
ATOM 1653 O O . LYS A 1 209 ? -26.875 -10.254 21.019 1.00 45.59 209 LYS A O 1
ATOM 1658 N N . SER A 1 210 ? -26.474 -10.150 23.233 1.00 45.47 210 SER A N 1
ATOM 1659 C CA . SER A 1 210 ? -27.879 -10.017 23.599 1.00 45.47 210 SER A CA 1
ATOM 1660 C C . SER A 1 210 ? -28.336 -8.646 23.126 1.00 45.47 210 SER A C 1
ATOM 1662 O O . SER A 1 210 ? -27.890 -7.623 23.635 1.00 45.47 210 SER A O 1
ATOM 1664 N N . ILE A 1 211 ? -29.169 -8.654 22.091 1.00 47.50 211 ILE A N 1
ATOM 1665 C CA . ILE A 1 211 ? -29.816 -7.466 21.547 1.00 47.50 211 ILE A CA 1
ATOM 1666 C C . ILE A 1 211 ? -30.635 -6.857 22.689 1.00 47.50 211 ILE A C 1
ATOM 1668 O O . ILE A 1 211 ? -31.540 -7.513 23.217 1.00 47.50 211 ILE A O 1
ATOM 1672 N N . LEU A 1 212 ? -30.280 -5.645 23.117 1.00 49.31 212 LEU A N 1
ATOM 1673 C CA . LEU A 1 212 ? -30.965 -4.934 24.189 1.00 49.31 212 LEU A CA 1
ATOM 1674 C C . LEU A 1 212 ? -31.818 -3.836 23.569 1.00 49.31 212 LEU A C 1
ATOM 1676 O O . LEU A 1 212 ? -31.327 -2.774 23.212 1.00 49.31 212 LEU A O 1
ATOM 1680 N N . THR A 1 213 ? -33.122 -4.067 23.506 1.00 56.03 213 THR A N 1
ATOM 1681 C CA . THR A 1 213 ? -34.090 -3.039 23.097 1.00 56.03 213 THR A CA 1
ATOM 1682 C C . THR A 1 213 ? -33.992 -1.792 23.983 1.00 56.03 213 THR A C 1
ATOM 1684 O O . THR A 1 213 ? -33.683 -1.880 25.180 1.00 56.03 213 THR A O 1
ATOM 1687 N N . ILE A 1 214 ? -34.347 -0.626 23.433 1.00 53.03 214 ILE A N 1
ATOM 1688 C CA . ILE A 1 214 ? -34.446 0.636 24.187 1.00 53.03 214 ILE A CA 1
ATOM 1689 C C . ILE A 1 214 ? -35.276 0.449 25.472 1.00 53.03 214 ILE A C 1
ATOM 1691 O O . ILE A 1 214 ? -34.894 0.947 26.530 1.00 53.03 214 ILE A O 1
ATOM 1695 N N . GLU A 1 215 ? -36.359 -0.333 25.433 1.00 57.03 215 GLU A N 1
ATOM 1696 C CA . GLU A 1 215 ? -37.187 -0.647 26.609 1.00 57.03 215 GLU A CA 1
ATOM 1697 C C . GLU A 1 215 ? -36.423 -1.396 27.712 1.00 57.03 215 GLU A C 1
ATOM 1699 O O . GLU A 1 215 ? -36.591 -1.108 28.901 1.00 57.03 215 GLU A O 1
ATOM 1704 N N . GLN A 1 216 ? -35.533 -2.321 27.348 1.00 58.72 216 GLN A N 1
ATOM 1705 C CA . GLN A 1 216 ? -34.688 -3.040 28.307 1.00 58.72 216 GLN A CA 1
ATOM 1706 C C . GLN A 1 216 ? -33.625 -2.129 28.937 1.00 58.72 216 GLN A C 1
ATOM 1708 O O . GLN A 1 216 ? -33.253 -2.329 30.097 1.00 58.72 216 GLN A O 1
ATOM 1713 N N . VAL A 1 217 ? -33.172 -1.100 28.216 1.00 56.03 217 VAL A N 1
ATOM 1714 C CA . VAL A 1 217 ? -32.284 -0.058 28.754 1.00 56.03 217 VAL A CA 1
ATOM 1715 C C . VAL A 1 217 ? -33.057 0.898 29.674 1.00 56.03 217 VAL A C 1
ATOM 1717 O O . VAL A 1 217 ? -32.581 1.209 30.769 1.00 56.03 217 VAL A O 1
ATOM 1720 N N . ILE A 1 218 ? -34.275 1.298 29.287 1.00 58.78 218 ILE A N 1
ATOM 1721 C CA . ILE A 1 218 ? -35.176 2.166 30.068 1.00 58.78 218 ILE A CA 1
ATOM 1722 C C . ILE A 1 218 ? -35.490 1.546 31.434 1.00 58.78 218 ILE A C 1
ATOM 1724 O O . ILE A 1 218 ? -35.343 2.208 32.467 1.00 58.78 218 ILE A O 1
ATOM 1728 N N . ASN A 1 219 ? -35.859 0.262 31.451 1.00 59.25 219 ASN A N 1
ATOM 1729 C CA . ASN A 1 219 ? -36.239 -0.452 32.672 1.00 59.25 219 ASN A CA 1
ATOM 1730 C C . ASN A 1 219 ? -35.092 -0.592 33.683 1.00 59.25 219 ASN A C 1
ATOM 1732 O O . ASN A 1 219 ? -35.343 -0.828 34.863 1.00 59.25 219 ASN A O 1
ATOM 1736 N N . ARG A 1 220 ? -33.833 -0.434 33.254 1.00 60.72 220 ARG A N 1
ATOM 1737 C CA . ARG A 1 220 ? -32.665 -0.570 34.136 1.00 60.72 220 ARG A CA 1
ATOM 1738 C C . ARG A 1 220 ? -32.251 0.715 34.844 1.00 60.72 220 ARG A C 1
ATOM 1740 O O . ARG A 1 220 ? -31.547 0.610 35.845 1.00 60.72 220 ARG A O 1
ATOM 1747 N N . LYS A 1 221 ? -32.601 1.906 34.341 1.00 55.81 221 LYS A N 1
ATOM 1748 C CA . LYS A 1 221 ? -32.012 3.156 34.866 1.00 55.81 221 LYS A CA 1
ATOM 1749 C C . LYS A 1 221 ? -32.963 4.301 35.173 1.00 55.81 221 LYS A C 1
ATOM 1751 O O . LYS A 1 221 ? -32.515 5.215 35.850 1.00 55.81 221 LYS A O 1
ATOM 1756 N N . GLY A 1 222 ? -34.237 4.223 34.785 1.00 52.53 222 GLY A N 1
ATOM 1757 C CA . GLY A 1 222 ? -35.228 5.231 35.162 1.00 52.53 222 GLY A CA 1
ATOM 1758 C C . GLY A 1 222 ? -34.921 6.601 34.550 1.00 52.53 222 GLY A C 1
ATOM 1759 O O . GLY A 1 222 ? -34.080 7.347 35.038 1.00 52.53 222 GLY A O 1
ATOM 1760 N N . THR A 1 223 ? -35.674 6.948 33.506 1.00 52.25 223 THR A N 1
ATOM 1761 C CA . THR A 1 223 ? -35.628 8.196 32.712 1.00 52.25 223 THR A CA 1
ATOM 1762 C C . THR A 1 223 ? -34.433 8.395 31.764 1.00 52.25 223 THR A C 1
ATOM 1764 O O . THR A 1 223 ? -33.270 8.231 32.112 1.00 52.25 223 THR A O 1
ATOM 1767 N N . LEU A 1 224 ? -34.772 8.760 30.520 1.00 53.62 224 LEU A N 1
ATOM 1768 C CA . LEU A 1 224 ? -33.867 9.041 29.406 1.00 53.62 224 LEU A CA 1
ATOM 1769 C C . LEU A 1 224 ? -33.619 10.553 29.326 1.00 53.62 224 LEU A C 1
ATOM 1771 O O . LEU A 1 224 ? -34.455 11.281 28.793 1.00 53.62 224 LEU A O 1
ATOM 1775 N N . ASP A 1 225 ? -32.477 11.028 29.819 1.00 61.53 225 ASP A N 1
ATOM 1776 C CA . ASP A 1 225 ? -31.922 12.295 29.340 1.00 61.53 225 ASP A CA 1
ATOM 1777 C C . ASP A 1 225 ? -30.864 12.031 28.258 1.00 61.53 225 ASP A C 1
ATOM 1779 O O . ASP A 1 225 ? -30.272 10.948 28.167 1.00 61.53 225 ASP A O 1
ATOM 1783 N N . PHE A 1 226 ? -30.651 13.021 27.390 1.00 57.44 226 PHE A N 1
ATOM 1784 C CA . PHE A 1 226 ? -29.703 12.906 26.282 1.00 57.44 226 PHE A CA 1
ATOM 1785 C C . PHE A 1 226 ? -28.281 12.593 26.769 1.00 57.44 226 PHE A C 1
ATOM 1787 O O . PHE A 1 226 ? -27.564 11.833 26.121 1.00 57.44 226 PHE A O 1
ATOM 1794 N N . GLY A 1 227 ? -27.884 13.127 27.929 1.00 65.31 227 GLY A N 1
ATOM 1795 C CA . GLY A 1 227 ? -26.560 12.892 28.507 1.00 65.31 227 GLY A CA 1
ATOM 1796 C C . GLY A 1 227 ? -26.334 11.427 28.882 1.00 65.31 227 GLY A C 1
ATOM 1797 O O . GLY A 1 227 ? -25.265 10.872 28.634 1.00 65.31 227 GLY A O 1
ATOM 1798 N N . SER A 1 228 ? -27.360 10.774 29.415 1.00 61.12 228 SER A N 1
ATOM 1799 C CA . SER A 1 228 ? -27.341 9.375 29.826 1.00 61.12 228 SER A CA 1
ATOM 1800 C C . SER A 1 228 ? -27.291 8.443 28.622 1.00 61.12 228 SER A C 1
ATOM 1802 O O . SER A 1 228 ? -26.526 7.479 28.635 1.00 61.12 228 SER A O 1
ATOM 1804 N N . ILE A 1 229 ? -28.042 8.757 27.560 1.00 61.03 229 ILE A N 1
ATOM 1805 C CA . ILE A 1 229 ? -27.989 8.020 26.289 1.00 61.03 229 ILE A CA 1
ATOM 1806 C C . ILE A 1 229 ? -26.609 8.180 25.654 1.00 61.03 229 ILE A C 1
ATOM 1808 O O . ILE A 1 229 ? -25.964 7.181 25.352 1.00 61.03 229 ILE A O 1
ATOM 1812 N N . ALA A 1 230 ? -26.123 9.417 25.511 1.00 61.47 230 ALA A N 1
ATOM 1813 C CA . ALA A 1 230 ? -24.824 9.699 24.909 1.00 61.47 230 ALA A CA 1
ATOM 1814 C C . ALA A 1 230 ? -23.698 8.946 25.625 1.00 61.47 230 ALA A C 1
ATOM 1816 O O . ALA A 1 230 ? -22.867 8.330 24.967 1.00 61.47 230 ALA A O 1
ATOM 1817 N N . ARG A 1 231 ? -23.725 8.908 26.965 1.00 62.12 231 ARG A N 1
ATOM 1818 C CA . ARG A 1 231 ? -22.735 8.176 27.764 1.00 62.12 231 ARG A CA 1
ATOM 1819 C C . ARG A 1 231 ? -22.814 6.660 27.584 1.00 62.12 231 ARG A C 1
ATOM 1821 O O . ARG A 1 231 ? -21.802 5.976 27.684 1.00 62.12 231 ARG A O 1
ATOM 1828 N N . VAL A 1 232 ? -24.010 6.110 27.372 1.00 60.03 232 VAL A N 1
ATOM 1829 C CA . VAL A 1 232 ? -24.182 4.670 27.127 1.00 60.03 232 VAL A CA 1
ATOM 1830 C C . VAL A 1 232 ? -23.684 4.308 25.732 1.00 60.03 232 VAL A C 1
ATOM 1832 O O . VAL A 1 232 ? -22.910 3.362 25.614 1.00 60.03 232 VAL A O 1
ATOM 1835 N N . LEU A 1 233 ? -24.050 5.085 24.713 1.00 60.78 233 LEU A N 1
ATOM 1836 C CA . LEU A 1 233 ? -23.631 4.856 23.328 1.00 60.78 233 LEU A CA 1
ATOM 1837 C C . LEU A 1 233 ? -22.131 5.106 23.116 1.00 60.78 233 LEU A C 1
ATOM 1839 O O . LEU A 1 233 ? -21.511 4.437 22.302 1.00 60.78 233 LEU A O 1
ATOM 1843 N N . SER A 1 234 ? -21.519 6.026 23.868 1.00 61.62 234 SER A N 1
ATOM 1844 C CA . SER A 1 234 ? -20.072 6.276 23.794 1.00 61.62 234 SER A CA 1
ATOM 1845 C C . SER A 1 234 ? -19.219 5.174 24.422 1.00 61.62 234 SER A C 1
ATOM 1847 O O . SER A 1 234 ? -18.004 5.176 24.264 1.00 61.62 234 SER A O 1
ATOM 1849 N N . SER A 1 235 ? -19.826 4.288 25.215 1.00 55.66 235 SER A N 1
ATOM 1850 C CA . SER A 1 235 ? -19.104 3.307 26.034 1.00 55.66 235 SER A CA 1
ATOM 1851 C C . SER A 1 235 ? -19.524 1.863 25.771 1.00 55.66 235 SER A C 1
ATOM 1853 O O . SER A 1 235 ? -18.992 0.967 26.419 1.00 55.66 235 SER A O 1
ATOM 1855 N N . ASN A 1 236 ? -20.478 1.626 24.869 1.00 53.94 236 ASN A N 1
ATOM 1856 C CA . ASN A 1 236 ? -20.966 0.295 24.526 1.00 53.94 236 ASN A CA 1
ATOM 1857 C C . ASN A 1 236 ? -21.243 0.223 23.028 1.00 53.94 236 ASN A C 1
ATOM 1859 O O . ASN A 1 236 ? -21.675 1.209 22.434 1.00 53.94 236 ASN A O 1
ATOM 1863 N N . ASP A 1 237 ? -21.067 -0.960 22.450 1.00 49.53 237 ASP A N 1
ATOM 1864 C CA . ASP A 1 237 ? -21.531 -1.230 21.094 1.00 49.53 237 ASP A CA 1
ATOM 1865 C C . ASP A 1 237 ? -23.062 -1.199 21.056 1.00 49.53 237 ASP A C 1
ATOM 1867 O O . ASP A 1 237 ? -23.725 -1.718 21.957 1.00 49.53 237 ASP A O 1
ATOM 1871 N N . PHE A 1 238 ? -23.618 -0.623 19.996 1.00 58.22 238 PHE A N 1
ATOM 1872 C CA . PHE A 1 238 ? -25.054 -0.589 19.750 1.00 58.22 238 PHE A CA 1
ATOM 1873 C C . PHE A 1 238 ? -25.331 -0.753 18.259 1.00 58.22 238 PHE A C 1
ATOM 1875 O O . PHE A 1 238 ? -24.543 -0.325 17.411 1.00 58.22 238 PHE A O 1
ATOM 1882 N N . TYR A 1 239 ? -26.464 -1.358 17.932 1.00 51.94 239 TYR A N 1
ATOM 1883 C CA . TYR A 1 239 ? -26.956 -1.464 16.569 1.00 51.94 239 TYR A CA 1
ATOM 1884 C C . TYR A 1 239 ? -28.001 -0.381 16.318 1.00 51.94 239 TYR A C 1
ATOM 1886 O O . TYR A 1 239 ? -28.800 -0.039 17.189 1.00 51.94 239 TYR A O 1
ATOM 1894 N N . VAL A 1 240 ? -27.992 0.171 15.106 1.00 51.47 240 VAL A N 1
ATOM 1895 C CA . VAL A 1 240 ? -28.946 1.197 14.682 1.00 51.47 240 VAL A CA 1
ATOM 1896 C C . VAL A 1 240 ? -29.812 0.648 13.563 1.00 51.47 240 VAL A C 1
ATOM 1898 O O . VAL A 1 240 ? -29.312 0.304 12.491 1.00 51.47 240 VAL A O 1
ATOM 1901 N N . ALA A 1 241 ? -31.127 0.632 13.777 1.00 42.38 241 ALA A N 1
ATOM 1902 C CA . ALA A 1 241 ? -32.081 0.383 12.706 1.00 42.38 241 ALA A CA 1
ATOM 1903 C C . ALA A 1 241 ? -32.314 1.682 11.918 1.00 42.38 241 ALA A C 1
ATOM 1905 O O . ALA A 1 241 ? -33.010 2.600 12.366 1.00 42.38 241 ALA A O 1
ATOM 1906 N N . VAL A 1 242 ? -31.721 1.766 10.727 1.00 47.28 242 VAL A N 1
ATOM 1907 C CA . VAL A 1 242 ? -31.894 2.902 9.814 1.00 47.28 242 VAL A CA 1
ATOM 1908 C C . VAL A 1 242 ? -33.144 2.686 8.955 1.00 47.28 242 VAL A C 1
ATOM 1910 O O . VAL A 1 242 ? -33.293 1.666 8.286 1.00 47.28 242 VAL A O 1
ATOM 1913 N N . GLY A 1 243 ? -34.083 3.637 8.984 1.00 45.69 243 GLY A N 1
ATOM 1914 C CA . GLY A 1 243 ? -35.274 3.605 8.127 1.00 45.69 243 GLY A CA 1
ATOM 1915 C C . GLY A 1 243 ? -34.975 3.843 6.634 1.00 45.69 243 GLY A C 1
ATOM 1916 O O . GLY A 1 243 ? -33.902 4.340 6.304 1.00 45.69 243 GLY A O 1
ATOM 1917 N N . PRO A 1 244 ? -35.937 3.576 5.724 1.00 42.19 244 PRO A N 1
ATOM 1918 C CA . PRO A 1 244 ? -35.777 3.768 4.280 1.00 42.19 244 PRO A CA 1
ATOM 1919 C C . PRO A 1 244 ? -35.878 5.261 3.920 1.00 42.19 244 PRO A C 1
ATOM 1921 O O . PRO A 1 244 ? -36.863 5.723 3.352 1.00 42.19 244 PRO A O 1
ATOM 1924 N N . SER A 1 245 ? -34.898 6.056 4.335 1.00 43.53 245 SER A N 1
ATOM 1925 C CA . SER A 1 245 ? -34.760 7.455 3.934 1.00 43.53 245 SER A CA 1
ATOM 1926 C C . SER A 1 245 ? -33.812 7.512 2.738 1.00 43.53 245 SER A C 1
ATOM 1928 O O . SER A 1 245 ? -32.602 7.393 2.896 1.00 43.53 245 SER A O 1
ATOM 1930 N N . TYR A 1 246 ? -34.366 7.678 1.536 1.00 42.44 246 TYR A N 1
ATOM 1931 C CA . TYR A 1 246 ? -33.611 7.821 0.281 1.00 42.44 246 TYR A CA 1
ATOM 1932 C C . TYR A 1 246 ? -33.390 9.288 -0.109 1.00 42.44 246 TYR A C 1
ATOM 1934 O O . TYR A 1 246 ? -33.244 9.606 -1.289 1.00 42.44 246 TYR A O 1
ATOM 1942 N N . ILE A 1 247 ? -33.414 10.216 0.851 1.00 40.94 247 ILE A N 1
ATOM 1943 C CA . ILE A 1 247 ? -33.242 11.636 0.541 1.00 40.94 247 ILE A CA 1
ATOM 1944 C C . ILE A 1 247 ? -31.798 12.035 0.836 1.00 40.94 247 ILE A C 1
ATOM 1946 O O . ILE A 1 247 ? -31.440 12.385 1.959 1.00 40.94 247 ILE A O 1
ATOM 1950 N N . LEU A 1 248 ? -30.980 12.031 -0.218 1.00 38.97 248 LEU A N 1
ATOM 1951 C CA . LEU A 1 248 ? -29.804 12.890 -0.303 1.00 38.97 248 LEU A CA 1
ATOM 1952 C C . LEU A 1 248 ? -30.292 14.332 -0.156 1.00 38.97 248 LEU A C 1
ATOM 1954 O O . LEU A 1 248 ? -30.936 14.888 -1.049 1.00 38.97 248 LEU A O 1
ATOM 1958 N N . THR A 1 249 ? -30.036 14.946 0.996 1.00 44.66 249 THR A N 1
ATOM 1959 C CA . THR A 1 249 ? -30.275 16.383 1.140 1.00 44.66 249 THR A CA 1
ATOM 1960 C C . THR A 1 249 ? -29.389 17.131 0.137 1.00 44.66 249 THR A C 1
ATOM 1962 O O . THR A 1 249 ? -28.322 16.647 -0.243 1.00 44.66 249 THR A O 1
ATOM 1965 N N . LYS A 1 250 ? -29.795 18.336 -0.290 1.00 39.62 250 LYS A N 1
ATOM 1966 C CA . LYS A 1 250 ? -29.069 19.169 -1.280 1.00 39.62 250 LYS A CA 1
ATOM 1967 C C . LYS A 1 250 ? -27.585 19.443 -0.948 1.00 39.62 250 LYS A C 1
ATOM 1969 O O . LYS A 1 250 ? -26.892 20.026 -1.770 1.00 39.62 250 LYS A O 1
ATOM 1974 N N . LYS A 1 251 ? -27.107 19.049 0.236 1.00 45.31 251 LYS A N 1
ATOM 1975 C CA . LYS A 1 251 ? -25.724 19.183 0.708 1.00 45.31 251 LYS A CA 1
ATOM 1976 C C . LYS A 1 251 ? -24.920 17.872 0.693 1.00 45.31 251 LYS A C 1
ATOM 1978 O O . LYS A 1 251 ? -23.888 17.823 1.343 1.00 45.31 251 LYS A O 1
ATOM 1983 N N . GLN A 1 252 ? -25.394 16.812 0.029 1.00 40.53 252 GLN A N 1
ATOM 1984 C CA . GLN A 1 252 ? -24.761 15.478 0.066 1.00 40.53 252 GLN A CA 1
ATOM 1985 C C . GLN A 1 252 ? -24.606 14.904 1.491 1.00 40.53 252 GLN A C 1
ATOM 1987 O O . GLN A 1 252 ? -23.785 14.027 1.731 1.00 40.53 252 GLN A O 1
ATOM 1992 N N . VAL A 1 253 ? -25.419 15.363 2.450 1.00 36.75 253 VAL A N 1
ATOM 1993 C CA . VAL A 1 253 ? -25.440 14.804 3.807 1.00 36.75 253 VAL A CA 1
ATOM 1994 C C . VAL A 1 253 ? -26.479 13.696 3.852 1.00 36.75 253 VAL A C 1
ATOM 1996 O O . VAL A 1 253 ? -27.676 13.945 3.643 1.00 36.75 253 VAL A O 1
ATOM 1999 N N . LEU A 1 254 ? -26.016 12.481 4.139 1.00 41.28 254 LEU A N 1
ATOM 2000 C CA . LEU A 1 254 ? -26.867 11.328 4.389 1.00 41.28 254 LEU A CA 1
ATOM 2001 C C . LEU A 1 254 ? -27.561 11.526 5.742 1.00 41.28 254 LEU A C 1
ATOM 2003 O O . LEU A 1 254 ? -26.917 11.613 6.782 1.00 41.28 254 LEU A O 1
ATOM 2007 N N . SER A 1 255 ? -28.882 11.695 5.705 1.00 41.56 255 SER A N 1
ATOM 2008 C CA . SER A 1 255 ? -29.705 11.941 6.891 1.00 41.56 255 SER A CA 1
ATOM 2009 C C . SER A 1 255 ? -30.603 10.736 7.150 1.00 41.56 255 SER A C 1
ATOM 2011 O O . SER A 1 255 ? -31.440 10.377 6.317 1.00 41.56 255 SER A O 1
ATOM 2013 N N . TRP A 1 256 ? -30.450 10.131 8.324 1.00 46.66 256 TRP A N 1
ATOM 2014 C CA . TRP A 1 256 ? -31.271 9.021 8.798 1.00 46.66 256 TRP A CA 1
ATOM 2015 C C . TRP A 1 256 ? -31.993 9.386 10.087 1.00 46.66 256 TRP A C 1
ATOM 2017 O O . TRP A 1 256 ? -31.467 10.088 10.948 1.00 46.66 256 TRP A O 1
ATOM 2027 N N . VAL A 1 257 ? -33.211 8.865 10.216 1.00 42.81 257 VAL A N 1
ATOM 2028 C CA . VAL A 1 257 ? -33.963 8.885 11.469 1.00 42.81 257 VAL A CA 1
ATOM 2029 C C . VAL A 1 257 ? -33.742 7.548 12.151 1.00 42.81 257 VAL A C 1
ATOM 2031 O O . VAL A 1 257 ? -33.980 6.491 11.561 1.00 42.81 257 VAL A O 1
ATOM 2034 N N . LEU A 1 258 ? -33.266 7.625 13.387 1.00 43.06 258 LEU A N 1
ATOM 2035 C CA . LEU A 1 258 ? -32.998 6.484 14.241 1.00 43.06 258 LEU A CA 1
ATOM 2036 C C . LEU A 1 258 ? -34.342 5.859 14.636 1.00 43.06 258 LEU A C 1
ATOM 2038 O O . LEU A 1 258 ? -35.123 6.489 15.346 1.00 43.06 258 LEU A O 1
ATOM 2042 N N . LYS A 1 259 ? -34.658 4.677 14.091 1.00 41.44 259 LYS A N 1
ATOM 2043 C CA . LYS A 1 259 ? -35.928 3.994 14.389 1.00 41.44 259 LYS A CA 1
ATOM 2044 C C . LYS A 1 259 ? -35.845 3.164 15.661 1.00 41.44 259 LYS A C 1
ATOM 2046 O O . LYS A 1 259 ? -36.834 3.086 16.378 1.00 41.44 259 LYS A O 1
ATOM 2051 N N . ASP A 1 260 ? -34.684 2.564 15.907 1.00 40.38 260 ASP A N 1
ATOM 2052 C CA . ASP A 1 260 ? -34.416 1.739 17.080 1.00 40.38 260 ASP A CA 1
ATOM 2053 C C . ASP A 1 260 ? -32.906 1.690 17.376 1.00 40.38 260 ASP A C 1
ATOM 2055 O O . ASP A 1 260 ? -32.090 1.811 16.452 1.00 40.38 260 ASP A O 1
ATOM 2059 N N . VAL A 1 261 ? -32.562 1.524 18.655 1.00 44.09 261 VAL A N 1
ATOM 2060 C CA . VAL A 1 261 ? -31.206 1.279 19.171 1.00 44.09 261 VAL A CA 1
ATOM 2061 C C . VAL A 1 261 ? -31.263 -0.052 19.906 1.00 44.09 261 VAL A C 1
ATOM 2063 O O . VAL A 1 261 ? -31.983 -0.166 20.899 1.00 44.09 261 VAL A O 1
ATOM 2066 N N . SER A 1 262 ? -30.528 -1.046 19.423 1.00 48.84 262 SER A N 1
ATOM 2067 C CA . SER A 1 262 ? -30.621 -2.422 19.917 1.00 48.84 262 SER A CA 1
ATOM 2068 C C . SER A 1 262 ? -29.268 -3.028 20.258 1.00 48.84 262 SER A C 1
ATOM 2070 O O . SER A 1 262 ? -28.300 -2.653 19.561 1.00 48.84 262 SER A O 1
#

Organism: Chenopodium quinoa (NCBI:txid63459)